Protein AF-A0A9E0L8J0-F1 (afdb_monomer_lite)

pLDDT: mean 76.66, std 23.46, range [29.59, 98.44]

Sequence (255 aa):
MPFTPFHMGAGLTAKAVLDGRISVISFGIAQVLMDIEPGVRMLTGKGDLHGWTHTLAGALAIGAIATLVTPLLIRPIVKRWNSELAHYRVHWLMVPAAPRKWAVAAGAFFGTLSHIVLDGIIHRDMLPIAPVSDLNPLMSLLGHDTVYLLCAAAAVAGTGAWLLRKWTTSRATTQEVNRPDFPRDGLHNSLRSVIARPRAVYCVAFFANSWAIGCKKTPCSPSRSALSPPREGYAGHPWTSFVGDGKRREKCSKG

Structure (mmCIF, N/CA/C/O backbone):
data_AF-A0A9E0L8J0-F1
#
_entry.id   AF-A0A9E0L8J0-F1
#
loop_
_atom_site.group_PDB
_atom_site.id
_atom_site.type_symbol
_atom_site.label_atom_id
_atom_site.label_alt_id
_atom_site.label_comp_id
_atom_site.label_asym_id
_atom_site.label_entity_id
_atom_site.label_seq_id
_atom_site.pdbx_PDB_ins_code
_atom_site.Cartn_x
_atom_site.Cartn_y
_atom_site.Cartn_z
_atom_site.occupancy
_atom_site.B_iso_or_equiv
_atom_site.auth_seq_id
_atom_site.auth_comp_id
_atom_site.auth_asym_id
_atom_site.auth_atom_id
_atom_site.pdbx_PDB_model_num
ATOM 1 N N . MET A 1 1 ? -17.742 4.643 -0.255 1.00 41.28 1 MET A N 1
ATOM 2 C CA . MET A 1 1 ? -16.617 3.739 0.041 1.00 41.28 1 MET A CA 1
ATOM 3 C C . MET A 1 1 ? -15.545 3.914 -1.003 1.00 41.28 1 MET A C 1
ATOM 5 O O . MET A 1 1 ? -15.870 3.826 -2.184 1.00 41.28 1 MET A O 1
ATOM 9 N N . PRO A 1 2 ? -14.291 4.051 -0.589 1.00 48.34 2 PRO A N 1
ATOM 10 C CA . PRO A 1 2 ? -13.233 3.468 -1.360 1.00 48.34 2 PRO A CA 1
ATOM 11 C C . PRO A 1 2 ? -12.459 2.506 -0.488 1.00 48.34 2 PRO A C 1
ATOM 13 O O . PRO A 1 2 ? -11.661 2.872 0.366 1.00 48.34 2 PRO A O 1
ATOM 16 N N . PHE A 1 3 ? -12.698 1.253 -0.823 1.00 65.94 3 PHE A N 1
ATOM 17 C CA . PHE A 1 3 ? -11.753 0.175 -0.667 1.00 65.94 3 PHE A CA 1
ATOM 18 C C . PHE A 1 3 ? -10.363 0.546 -1.234 1.00 65.94 3 PHE A C 1
ATOM 20 O O . PHE A 1 3 ? -10.178 1.555 -1.930 1.00 65.94 3 PHE A O 1
ATOM 27 N N . THR A 1 4 ? -9.389 -0.308 -0.935 1.00 65.25 4 THR A N 1
ATOM 28 C CA . THR A 1 4 ? -8.137 -0.649 -1.639 1.00 65.25 4 THR A CA 1
ATOM 29 C C . THR A 1 4 ? -7.610 0.309 -2.721 1.00 65.25 4 THR A C 1
ATOM 31 O O . THR A 1 4 ? -6.475 0.771 -2.559 1.00 65.25 4 THR A O 1
ATOM 34 N N . PRO A 1 5 ? -8.329 0.627 -3.828 1.00 76.44 5 PRO A N 1
ATOM 35 C CA . PRO A 1 5 ? -7.802 1.501 -4.879 1.00 76.44 5 PRO A CA 1
ATOM 36 C C . PRO A 1 5 ? -7.231 2.851 -4.435 1.00 76.44 5 PRO A C 1
ATOM 38 O O . PRO A 1 5 ? -6.182 3.243 -4.940 1.00 76.44 5 PRO A O 1
ATOM 41 N N . PHE A 1 6 ? -7.871 3.576 -3.514 1.00 83.50 6 PHE A N 1
ATOM 42 C CA . PHE A 1 6 ? -7.403 4.931 -3.180 1.00 83.50 6 PHE A CA 1
ATOM 43 C C . PHE A 1 6 ? -6.118 4.899 -2.355 1.00 83.50 6 PHE A C 1
ATOM 45 O O . PHE A 1 6 ? -5.180 5.650 -2.623 1.00 83.50 6 PHE A O 1
ATOM 52 N N . HIS A 1 7 ? -6.004 3.933 -1.449 1.00 88.25 7 HIS A N 1
ATOM 53 C CA . HIS A 1 7 ? -4.796 3.722 -0.664 1.00 88.25 7 HIS A CA 1
ATOM 54 C C . HIS A 1 7 ? -3.551 3.439 -1.524 1.00 88.25 7 HIS A C 1
ATOM 56 O O . HIS A 1 7 ? -2.428 3.752 -1.119 1.00 88.25 7 HIS A O 1
ATOM 62 N N . MET A 1 8 ? -3.721 2.925 -2.750 1.00 92.81 8 MET A N 1
ATOM 63 C CA . MET A 1 8 ? -2.614 2.741 -3.698 1.00 92.81 8 MET A CA 1
ATOM 64 C C . MET A 1 8 ? -1.877 4.043 -4.032 1.00 92.81 8 MET A C 1
ATOM 66 O O . MET A 1 8 ? -0.705 3.978 -4.407 1.00 92.81 8 MET A O 1
ATOM 70 N N . GLY A 1 9 ? -2.496 5.215 -3.849 1.00 91.75 9 GLY A N 1
ATOM 71 C CA . GLY A 1 9 ? -1.838 6.511 -4.028 1.00 91.75 9 GLY A CA 1
ATOM 72 C C . GLY A 1 9 ? -0.575 6.675 -3.179 1.00 91.75 9 GLY A C 1
ATOM 73 O O . GLY A 1 9 ? 0.461 7.122 -3.688 1.00 91.75 9 GLY A O 1
ATOM 74 N N . ALA A 1 10 ? -0.612 6.221 -1.922 1.00 92.88 10 ALA A N 1
ATOM 75 C CA . ALA A 1 10 ? 0.552 6.221 -1.038 1.00 92.88 10 ALA A CA 1
ATOM 76 C C . ALA A 1 10 ? 1.650 5.280 -1.563 1.00 92.88 10 ALA A C 1
ATOM 78 O O . ALA A 1 10 ? 2.814 5.676 -1.683 1.00 92.88 10 ALA A O 1
ATOM 79 N N . GLY A 1 11 ? 1.283 4.055 -1.954 1.00 93.31 11 GLY A N 1
ATOM 80 C CA . GLY A 1 11 ? 2.214 3.064 -2.498 1.00 93.31 11 GLY A CA 1
ATOM 81 C C . GLY A 1 11 ? 2.888 3.508 -3.801 1.00 93.31 11 GLY A C 1
ATOM 82 O O . GLY A 1 11 ? 4.094 3.313 -3.976 1.00 93.31 11 GLY A O 1
ATOM 83 N N . LEU A 1 12 ? 2.144 4.145 -4.708 1.00 94.81 12 LEU A N 1
ATOM 84 C CA . LEU A 1 12 ? 2.652 4.655 -5.988 1.00 94.81 12 LEU A CA 1
ATOM 85 C C . LEU A 1 12 ? 3.575 5.865 -5.803 1.00 94.81 12 LEU A C 1
ATOM 87 O O . LEU A 1 12 ? 4.620 5.949 -6.452 1.00 94.81 12 LEU A O 1
ATOM 91 N N . THR A 1 13 ? 3.260 6.752 -4.860 1.00 94.69 13 THR A N 1
ATOM 92 C CA . THR A 1 13 ? 4.154 7.858 -4.481 1.00 94.69 13 THR A CA 1
ATOM 93 C C . THR A 1 13 ? 5.446 7.328 -3.866 1.00 94.69 13 THR A C 1
ATOM 95 O O . THR A 1 13 ? 6.545 7.693 -4.295 1.00 94.69 13 THR A O 1
ATOM 98 N N . ALA A 1 14 ? 5.343 6.381 -2.930 1.00 93.50 14 ALA A N 1
ATOM 99 C CA . ALA A 1 14 ? 6.508 5.731 -2.341 1.00 93.50 14 ALA A CA 1
ATOM 100 C C . ALA A 1 14 ? 7.352 5.018 -3.406 1.00 93.50 14 ALA A C 1
ATOM 102 O O . ALA A 1 14 ? 8.576 5.086 -3.368 1.00 93.50 14 ALA A O 1
ATOM 103 N N . LYS A 1 15 ? 6.733 4.391 -4.410 1.00 93.25 15 LYS A N 1
ATOM 104 C CA . LYS A 1 15 ? 7.434 3.768 -5.541 1.00 93.25 15 LYS A CA 1
ATOM 105 C C . LYS A 1 15 ? 8.186 4.769 -6.411 1.00 93.25 15 LYS A C 1
ATOM 107 O O . LYS A 1 15 ? 9.286 4.460 -6.882 1.00 93.25 15 LYS A O 1
ATOM 112 N N . ALA A 1 16 ? 7.627 5.955 -6.626 1.00 92.44 16 ALA A N 1
ATOM 113 C CA . ALA A 1 16 ? 8.307 7.025 -7.341 1.00 92.44 16 ALA A CA 1
ATOM 114 C C . ALA A 1 16 ? 9.605 7.418 -6.626 1.00 92.44 16 ALA A C 1
ATOM 116 O O . ALA A 1 16 ? 10.656 7.483 -7.259 1.00 92.44 16 ALA A O 1
ATOM 117 N N . VAL A 1 17 ? 9.579 7.565 -5.302 1.00 92.12 17 VAL A N 1
ATOM 118 C CA . VAL A 1 17 ? 10.748 7.993 -4.514 1.00 92.12 17 VAL A CA 1
ATOM 119 C C . VAL A 1 17 ? 11.730 6.841 -4.251 1.00 92.12 17 VAL A C 1
ATOM 121 O O . VAL A 1 17 ? 12.936 6.981 -4.439 1.00 92.12 17 VAL A O 1
ATOM 124 N N . LEU A 1 18 ? 11.217 5.671 -3.875 1.00 90.19 18 LEU A N 1
ATOM 125 C CA . LEU A 1 18 ? 11.955 4.529 -3.325 1.00 90.19 18 LEU A CA 1
ATOM 126 C C . LEU A 1 18 ? 12.026 3.349 -4.312 1.00 90.19 18 LEU A C 1
ATOM 128 O O . LEU A 1 18 ? 11.844 2.186 -3.940 1.00 90.19 18 LEU A O 1
ATOM 132 N N . ASP A 1 19 ? 12.278 3.610 -5.595 1.00 85.44 19 ASP A N 1
ATOM 133 C CA . ASP A 1 19 ? 12.260 2.550 -6.610 1.00 85.44 19 ASP A CA 1
ATOM 134 C C . ASP A 1 19 ? 13.265 1.428 -6.322 1.00 85.44 19 ASP A C 1
ATOM 136 O O . ASP A 1 19 ? 14.428 1.646 -5.978 1.00 85.44 19 ASP A O 1
ATOM 140 N N . GLY A 1 20 ? 12.779 0.189 -6.408 1.00 84.38 20 GLY A N 1
ATOM 141 C CA . GLY A 1 20 ? 13.529 -1.019 -6.050 1.00 84.38 20 GLY A CA 1
ATOM 142 C C . GLY A 1 20 ? 13.765 -1.217 -4.545 1.00 84.38 20 GLY A C 1
ATOM 143 O O . GLY A 1 20 ? 14.323 -2.249 -4.162 1.00 84.38 20 GLY A O 1
ATOM 144 N N . ARG A 1 21 ? 13.344 -0.263 -3.706 1.00 91.62 21 ARG A N 1
ATOM 145 C CA . ARG A 1 21 ? 13.378 -0.323 -2.239 1.00 91.62 21 ARG A CA 1
ATOM 146 C C . ARG A 1 21 ? 12.012 -0.639 -1.628 1.00 91.62 21 ARG A C 1
ATOM 148 O O . ARG A 1 21 ? 11.952 -1.160 -0.526 1.00 91.62 21 ARG A O 1
ATOM 155 N N . ILE A 1 22 ? 10.932 -0.393 -2.362 1.00 94.00 22 ILE A N 1
ATOM 156 C CA . ILE A 1 22 ? 9.574 -0.760 -1.957 1.00 94.00 22 ILE A CA 1
ATOM 157 C C . ILE A 1 22 ? 8.873 -1.580 -3.048 1.00 94.00 22 ILE A C 1
ATOM 159 O O . ILE A 1 22 ? 9.024 -1.317 -4.250 1.00 94.00 22 ILE A O 1
ATOM 163 N N . SER A 1 23 ? 8.132 -2.607 -2.632 1.00 95.38 23 SER A N 1
ATOM 164 C CA . SER A 1 23 ? 7.310 -3.445 -3.507 1.00 95.38 23 SER A CA 1
ATOM 165 C C . SER A 1 23 ? 5.861 -2.958 -3.509 1.00 95.38 23 SER A C 1
ATOM 167 O O . SER A 1 23 ? 5.131 -3.192 -2.551 1.00 95.38 23 SER A O 1
ATOM 169 N N . VAL A 1 24 ? 5.426 -2.340 -4.613 1.00 94.50 24 VAL A N 1
ATOM 170 C CA . VAL A 1 24 ? 4.021 -1.919 -4.804 1.00 94.50 24 VAL A CA 1
ATOM 171 C C . VAL A 1 24 ? 3.067 -3.108 -4.817 1.00 94.50 24 VAL A C 1
ATOM 173 O O . VAL A 1 24 ? 1.948 -2.995 -4.343 1.00 94.50 24 VAL A O 1
ATOM 176 N N . ILE A 1 25 ? 3.512 -4.266 -5.312 1.00 94.44 25 ILE A N 1
ATOM 177 C CA . ILE A 1 25 ? 2.697 -5.487 -5.287 1.00 94.44 25 ILE A CA 1
ATOM 178 C C . ILE A 1 25 ? 2.466 -5.928 -3.838 1.00 94.44 25 ILE A C 1
ATOM 180 O O . ILE A 1 25 ? 1.343 -6.245 -3.471 1.00 94.44 25 ILE A O 1
ATOM 184 N N . SER A 1 26 ? 3.510 -5.896 -3.001 1.00 96.00 26 SER A N 1
ATOM 185 C CA . SER A 1 26 ? 3.368 -6.231 -1.578 1.00 96.00 26 SER A CA 1
ATOM 186 C C . SER A 1 26 ? 2.483 -5.236 -0.837 1.00 96.00 26 SER A C 1
ATOM 188 O O . SER A 1 26 ? 1.710 -5.641 0.021 1.00 96.00 26 SER A O 1
ATOM 190 N N . PHE A 1 27 ? 2.602 -3.950 -1.177 1.00 96.88 27 PHE A N 1
ATOM 191 C CA . PHE A 1 27 ? 1.727 -2.897 -0.672 1.00 96.88 27 PHE A CA 1
ATOM 192 C C . PHE A 1 27 ? 0.268 -3.179 -1.050 1.00 96.88 27 PHE A C 1
ATOM 194 O O . PHE A 1 27 ? -0.586 -3.230 -0.179 1.00 96.88 27 PHE A O 1
ATOM 201 N N . GLY A 1 28 ? -0.017 -3.460 -2.326 1.00 95.44 28 GLY A N 1
ATOM 202 C CA . GLY A 1 28 ? -1.371 -3.772 -2.789 1.00 95.44 28 GLY A CA 1
ATOM 203 C C . GLY A 1 28 ? -1.962 -5.017 -2.124 1.00 95.44 28 GLY A C 1
ATOM 204 O O . GLY A 1 28 ? -3.121 -5.002 -1.729 1.00 95.44 28 GLY A O 1
ATOM 205 N N . ILE A 1 29 ? -1.159 -6.069 -1.926 1.00 95.69 29 ILE A N 1
ATOM 206 C CA . ILE A 1 29 ? -1.580 -7.260 -1.171 1.00 95.69 29 ILE A CA 1
ATOM 207 C C . ILE A 1 29 ? -1.914 -6.895 0.279 1.00 95.69 29 ILE A C 1
ATOM 209 O O . ILE A 1 29 ? -2.926 -7.358 0.793 1.00 95.69 29 ILE A O 1
ATOM 213 N N . ALA A 1 30 ? -1.105 -6.054 0.930 1.00 96.94 30 ALA A N 1
ATOM 214 C CA . ALA A 1 30 ? -1.400 -5.581 2.279 1.00 96.94 30 ALA A CA 1
ATOM 215 C C . ALA A 1 30 ? -2.716 -4.792 2.334 1.00 96.94 30 ALA A C 1
ATOM 217 O O . ALA A 1 30 ? -3.512 -5.045 3.230 1.00 96.94 30 ALA A O 1
ATOM 218 N N . GLN A 1 31 ? -2.993 -3.922 1.355 1.00 96.38 31 GLN A N 1
ATOM 219 C CA . GLN A 1 31 ? -4.273 -3.209 1.290 1.00 96.38 31 GLN A CA 1
ATOM 220 C C . GLN A 1 31 ? -5.454 -4.178 1.196 1.00 96.38 31 GLN A C 1
ATOM 222 O O . GLN A 1 31 ? -6.407 -4.041 1.953 1.00 96.38 31 GLN A O 1
ATOM 227 N N . VAL A 1 32 ? -5.366 -5.180 0.312 1.00 95.19 32 VAL A N 1
ATOM 228 C CA . VAL A 1 32 ? -6.413 -6.203 0.172 1.00 95.19 32 VAL A CA 1
ATOM 229 C C . VAL A 1 32 ? -6.613 -6.952 1.486 1.00 95.19 32 VAL A C 1
ATOM 231 O O . VAL A 1 32 ? -7.749 -7.168 1.880 1.00 95.19 32 VAL A O 1
ATOM 234 N N . LEU A 1 33 ? 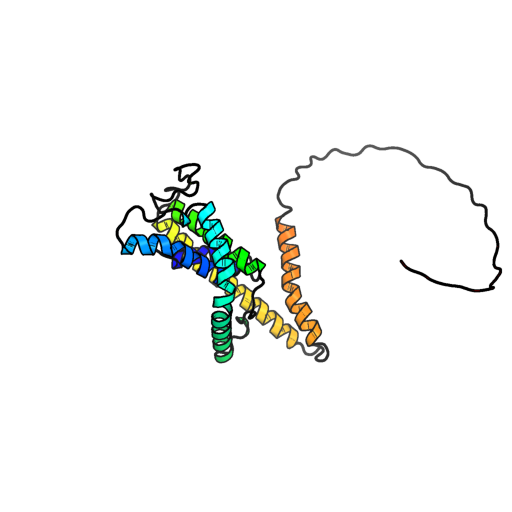-5.532 -7.348 2.165 1.00 95.88 33 LEU A N 1
ATOM 235 C CA . LEU A 1 33 ? -5.621 -8.094 3.422 1.00 95.88 33 LEU A CA 1
ATOM 236 C C . LEU A 1 33 ? -6.238 -7.274 4.561 1.00 95.88 33 LEU A C 1
ATOM 238 O O . LEU A 1 33 ? -7.008 -7.835 5.333 1.00 95.88 33 LEU A O 1
ATOM 242 N N . MET A 1 34 ? -5.918 -5.980 4.658 1.00 95.88 34 MET A N 1
ATOM 243 C CA . MET A 1 34 ? -6.546 -5.076 5.630 1.00 95.88 34 MET A CA 1
ATOM 244 C C . MET A 1 34 ? -8.055 -4.967 5.368 1.00 95.88 34 MET A C 1
ATOM 246 O O . MET A 1 34 ? -8.843 -5.171 6.285 1.00 95.88 34 MET A O 1
ATOM 250 N N . ASP A 1 35 ? -8.456 -4.800 4.104 1.00 94.19 35 ASP A N 1
ATOM 251 C CA . ASP A 1 35 ? -9.859 -4.647 3.689 1.00 94.19 35 ASP A CA 1
ATOM 252 C C . ASP A 1 35 ? -10.740 -5.895 3.904 1.00 94.19 35 ASP A C 1
ATOM 254 O O . ASP A 1 35 ? -11.967 -5.807 3.796 1.00 94.19 35 ASP A O 1
ATOM 258 N N . ILE A 1 36 ? -10.162 -7.070 4.189 1.00 94.00 36 ILE A N 1
ATOM 259 C CA . ILE A 1 36 ? -10.946 -8.297 4.414 1.00 94.00 36 ILE A CA 1
ATOM 260 C C . ILE A 1 36 ? -11.869 -8.140 5.626 1.00 94.00 36 ILE A C 1
ATOM 262 O O . ILE A 1 36 ? -13.035 -8.523 5.537 1.00 94.00 36 ILE A O 1
ATOM 266 N N . GLU A 1 37 ? -11.378 -7.596 6.747 1.00 93.56 37 GLU A N 1
ATOM 267 C CA . GLU A 1 37 ? -12.193 -7.421 7.960 1.00 93.56 37 GLU A CA 1
ATOM 268 C C . GLU A 1 37 ? -13.429 -6.541 7.695 1.00 93.56 37 GLU A C 1
ATOM 270 O O . GLU A 1 37 ? -14.544 -7.060 7.835 1.00 93.56 37 GLU A O 1
ATOM 275 N N . PRO A 1 38 ? -13.290 -5.269 7.268 1.00 92.50 38 PRO A N 1
ATOM 276 C CA . PRO A 1 38 ? -14.440 -4.417 7.002 1.00 92.50 38 PRO A CA 1
ATOM 277 C C . PRO A 1 38 ? -15.309 -5.003 5.891 1.00 92.50 38 PRO A C 1
ATOM 279 O O . PRO A 1 38 ? -16.527 -5.036 6.040 1.00 92.50 38 PRO A O 1
ATOM 282 N N . GLY A 1 39 ? -14.725 -5.580 4.834 1.00 91.81 39 GLY A N 1
ATOM 283 C CA . GLY A 1 39 ? -15.483 -6.243 3.770 1.00 91.81 39 GLY A CA 1
ATOM 284 C C . GLY A 1 39 ? -16.411 -7.351 4.283 1.00 91.81 39 GLY A C 1
ATOM 285 O O . GLY A 1 39 ? -17.590 -7.388 3.929 1.00 91.81 39 GLY A O 1
ATOM 286 N N . VAL A 1 40 ? -15.927 -8.225 5.169 1.00 92.00 40 VAL A N 1
ATOM 287 C CA . VAL A 1 40 ? -16.747 -9.283 5.785 1.00 92.00 40 VAL A CA 1
ATOM 288 C C . VAL A 1 40 ? -17.817 -8.698 6.710 1.00 92.00 40 VAL A C 1
ATOM 290 O O . VAL A 1 40 ? -18.962 -9.165 6.709 1.00 92.00 40 VAL A O 1
ATOM 293 N N . ARG A 1 41 ? -17.494 -7.662 7.489 1.00 91.75 41 ARG A N 1
ATOM 294 C CA . ARG A 1 41 ? -18.463 -7.026 8.396 1.00 91.75 41 ARG A CA 1
ATOM 295 C C . ARG A 1 41 ? -19.575 -6.299 7.651 1.00 91.75 41 ARG A C 1
ATOM 297 O O . ARG A 1 41 ? -20.735 -6.409 8.036 1.00 91.75 41 ARG A O 1
ATOM 304 N N . MET A 1 42 ? -19.257 -5.679 6.520 1.00 90.38 42 MET A N 1
ATOM 305 C CA . MET A 1 42 ? -20.247 -5.102 5.615 1.00 90.38 42 MET A CA 1
ATOM 306 C C . MET A 1 42 ? -21.198 -6.147 5.039 1.00 90.38 42 MET A C 1
ATOM 308 O O . MET A 1 42 ? -22.405 -5.924 5.015 1.00 90.38 42 MET A O 1
ATOM 312 N N . LEU A 1 43 ? -20.670 -7.295 4.603 1.00 91.56 43 LEU A N 1
ATOM 313 C CA . LEU A 1 43 ? -21.485 -8.385 4.055 1.00 91.56 43 LEU A CA 1
ATOM 314 C C . LEU A 1 43 ? -22.396 -9.024 5.108 1.00 91.56 43 LEU A C 1
ATOM 316 O O . LEU A 1 43 ? -23.470 -9.519 4.778 1.00 91.56 43 LEU A O 1
ATOM 320 N N . THR A 1 44 ? -21.969 -9.028 6.370 1.00 91.19 44 THR A N 1
ATOM 321 C CA . THR A 1 44 ? -22.734 -9.622 7.473 1.00 91.19 44 THR A CA 1
ATOM 322 C C . THR A 1 44 ? -23.641 -8.625 8.195 1.00 91.19 44 THR A C 1
ATOM 324 O O . THR A 1 44 ? -24.537 -9.058 8.917 1.00 91.19 44 THR A O 1
ATOM 327 N N . GLY A 1 45 ? -23.434 -7.316 8.007 1.00 84.75 45 GLY A N 1
ATOM 328 C CA . GLY A 1 45 ? -24.205 -6.243 8.642 1.00 84.75 45 GLY A CA 1
ATOM 329 C C . GLY A 1 45 ? -24.047 -6.170 10.165 1.00 84.75 45 GLY A C 1
ATOM 330 O O . GLY A 1 45 ? -24.935 -5.659 10.843 1.00 84.75 45 GLY A O 1
ATOM 331 N N . LYS A 1 46 ? -22.966 -6.730 10.724 1.00 78.31 46 LYS A N 1
ATOM 332 C CA . LYS A 1 46 ? -22.768 -6.858 12.176 1.00 78.31 46 LYS A CA 1
ATOM 333 C C . LYS A 1 46 ? -21.676 -5.921 12.690 1.00 78.31 46 LYS A C 1
ATOM 335 O O . LYS A 1 46 ? -20.514 -6.091 12.333 1.00 78.31 46 LYS A O 1
ATOM 340 N N . GLY A 1 47 ? -22.053 -5.055 13.634 1.00 81.44 47 GLY A N 1
ATOM 341 C CA . GLY A 1 47 ? -21.134 -4.238 14.434 1.00 81.44 47 GLY A CA 1
ATOM 342 C C . GLY A 1 47 ? -20.397 -3.151 13.649 1.00 81.44 47 GLY A C 1
ATOM 343 O O . GLY A 1 47 ? -20.752 -2.840 12.513 1.00 81.44 47 GLY A O 1
ATOM 344 N N . ASP A 1 48 ? -19.372 -2.586 14.286 1.00 87.12 48 ASP A N 1
ATOM 345 C CA . ASP A 1 48 ? -18.437 -1.635 13.674 1.00 87.12 48 ASP A CA 1
ATOM 346 C C . ASP A 1 48 ? -17.665 -2.281 12.520 1.00 87.12 48 ASP A C 1
ATOM 348 O O . ASP A 1 48 ? -17.453 -3.495 12.531 1.00 87.12 48 ASP A O 1
ATOM 352 N N . LEU A 1 49 ? -17.223 -1.499 11.534 1.00 86.31 49 LEU A N 1
ATOM 353 C CA . LEU A 1 49 ? -16.522 -2.008 10.350 1.00 86.31 49 LEU A CA 1
ATOM 354 C C . LEU A 1 49 ? -15.093 -2.436 10.678 1.00 86.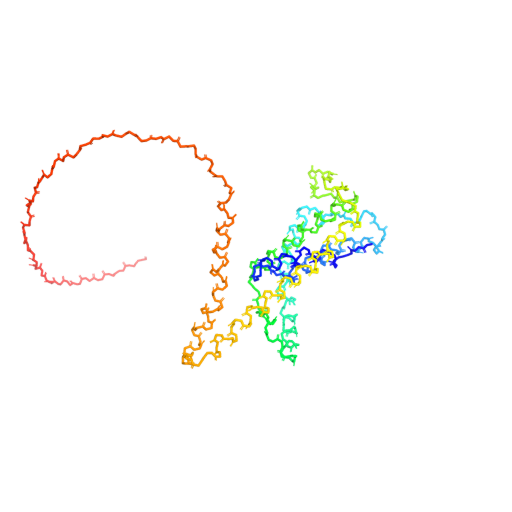31 49 LEU A C 1
ATOM 356 O O . LEU A 1 49 ? -14.613 -3.446 10.159 1.00 86.31 49 LEU A O 1
ATOM 360 N N . HIS A 1 50 ? -14.435 -1.695 11.560 1.00 90.69 50 HIS A N 1
ATOM 361 C CA . HIS A 1 50 ? -13.036 -1.889 11.900 1.00 90.69 50 HIS A CA 1
ATOM 362 C C . HIS A 1 50 ? -12.924 -2.507 13.291 1.00 90.69 50 HIS A C 1
ATOM 364 O O . HIS A 1 50 ? -13.549 -2.067 14.252 1.00 90.69 50 HIS A O 1
ATOM 370 N N . GLY A 1 51 ? -12.137 -3.568 13.407 1.00 89.88 51 GLY A N 1
ATOM 371 C CA . GLY A 1 51 ? -11.874 -4.228 14.673 1.00 89.88 51 GLY A CA 1
ATOM 372 C C . GLY A 1 51 ? -10.388 -4.421 14.885 1.00 89.88 51 GLY A C 1
ATOM 373 O O . GLY A 1 51 ? -9.582 -3.504 14.734 1.00 89.88 51 GLY A O 1
ATOM 374 N N . TRP A 1 52 ? -10.008 -5.631 15.284 1.00 93.06 52 TRP A N 1
ATOM 375 C CA . TRP A 1 52 ? -8.656 -5.878 15.768 1.00 93.06 52 TRP A CA 1
ATOM 376 C C . TRP A 1 52 ? -7.591 -5.704 14.678 1.00 93.06 52 TRP A C 1
ATOM 378 O O . TRP A 1 52 ? -6.494 -5.231 14.986 1.00 93.06 52 TRP A O 1
ATOM 388 N N . THR A 1 53 ? -7.887 -6.022 13.408 1.00 94.62 53 THR A N 1
ATOM 389 C CA . THR A 1 53 ? -6.875 -5.920 12.338 1.00 94.62 53 THR A CA 1
ATOM 390 C C . THR A 1 53 ? -6.496 -4.475 12.025 1.00 94.62 53 THR A C 1
ATOM 392 O O . THR A 1 53 ? -5.425 -4.245 11.470 1.00 94.62 53 THR A O 1
ATOM 395 N N . HIS A 1 54 ? -7.321 -3.514 12.442 1.00 95.56 54 HIS A N 1
ATOM 396 C CA . HIS A 1 54 ? -7.117 -2.077 12.260 1.00 95.56 54 HIS A CA 1
ATOM 397 C C . HIS A 1 54 ? -6.506 -1.372 13.483 1.00 95.56 54 HIS A C 1
ATOM 399 O O . HIS A 1 54 ? -6.332 -0.153 13.489 1.00 95.56 54 HIS A O 1
ATOM 405 N N . THR A 1 55 ? -6.104 -2.137 14.500 1.00 95.88 55 THR A N 1
ATOM 406 C CA . THR A 1 55 ? -5.195 -1.658 15.553 1.00 95.88 55 THR A CA 1
ATOM 407 C C . THR A 1 55 ? -3.753 -1.649 15.047 1.00 95.88 55 THR A C 1
ATOM 409 O O . THR A 1 55 ? -3.412 -2.367 14.109 1.00 95.88 55 THR A O 1
ATOM 412 N N . LEU A 1 56 ? -2.854 -0.902 15.692 1.00 96.00 56 LEU A N 1
ATOM 413 C CA . LEU A 1 56 ? -1.432 -0.904 15.339 1.00 96.00 56 LEU A CA 1
ATOM 414 C C . LEU A 1 56 ? -0.830 -2.316 15.431 1.00 96.00 56 LEU A C 1
ATOM 416 O O . LEU A 1 56 ? -0.096 -2.736 14.538 1.00 96.00 56 LEU A O 1
ATOM 420 N N . ALA A 1 57 ? -1.167 -3.070 16.479 1.00 96.31 57 ALA A N 1
ATOM 421 C CA . ALA A 1 57 ? -0.705 -4.446 16.643 1.00 96.31 57 ALA A CA 1
ATOM 422 C C . ALA A 1 57 ? -1.256 -5.369 15.541 1.00 96.31 57 ALA A C 1
ATOM 424 O O . ALA A 1 57 ? -0.496 -6.135 14.942 1.00 96.31 57 ALA A O 1
ATOM 425 N N . GLY A 1 58 ? -2.550 -5.251 15.229 1.00 97.44 58 GLY A N 1
ATOM 426 C CA . GLY A 1 58 ? -3.195 -5.982 14.140 1.00 97.44 58 GLY A CA 1
ATOM 427 C C . GLY A 1 58 ? -2.583 -5.657 12.779 1.00 97.44 58 GLY A C 1
ATOM 428 O O . GLY A 1 58 ? -2.198 -6.565 12.047 1.00 97.44 58 GLY A O 1
ATOM 429 N N . ALA A 1 59 ? -2.370 -4.379 12.475 1.00 97.50 59 ALA A N 1
ATOM 430 C CA . ALA A 1 59 ? -1.755 -3.918 11.235 1.00 97.50 59 ALA A CA 1
ATOM 431 C C . ALA A 1 59 ? -0.311 -4.421 11.073 1.00 97.50 59 ALA A C 1
ATOM 433 O O . ALA A 1 59 ? 0.108 -4.774 9.966 1.00 97.50 59 ALA A O 1
ATOM 434 N N . LEU A 1 60 ? 0.463 -4.504 12.159 1.00 98.06 60 LEU A N 1
ATOM 435 C CA . LEU A 1 60 ? 1.793 -5.118 12.137 1.00 98.06 60 LEU A CA 1
ATOM 436 C C . LEU A 1 60 ? 1.713 -6.631 11.885 1.00 98.06 60 LEU A C 1
ATOM 438 O O . LEU A 1 60 ? 2.492 -7.158 11.087 1.00 98.06 60 LEU A O 1
ATOM 442 N N . ALA A 1 61 ? 0.755 -7.329 12.499 1.00 98.19 61 ALA A N 1
ATOM 443 C CA . ALA A 1 61 ? 0.532 -8.754 12.258 1.00 98.19 61 ALA A CA 1
ATOM 444 C C . ALA A 1 61 ? 0.113 -9.028 10.801 1.00 98.19 61 ALA A C 1
ATOM 446 O O . ALA A 1 61 ? 0.706 -9.884 10.140 1.00 98.19 61 ALA A O 1
ATOM 447 N N . ILE A 1 62 ? -0.831 -8.253 10.257 1.00 98.31 62 ILE A N 1
ATOM 448 C CA . ILE A 1 62 ? -1.231 -8.327 8.845 1.00 98.31 62 ILE A CA 1
ATOM 449 C C . ILE A 1 62 ? -0.057 -7.972 7.928 1.00 98.31 62 ILE A C 1
ATOM 451 O O . ILE A 1 62 ? 0.145 -8.643 6.919 1.00 98.31 62 ILE A O 1
ATOM 455 N N . GLY A 1 63 ? 0.783 -6.997 8.287 1.00 98.19 63 GLY A N 1
ATOM 456 C CA . GLY A 1 63 ? 1.997 -6.661 7.537 1.00 98.19 63 GLY A CA 1
ATOM 457 C C . GLY A 1 63 ? 2.993 -7.826 7.474 1.00 98.19 63 GLY A C 1
ATOM 458 O O . GLY A 1 63 ? 3.563 -8.117 6.414 1.00 98.19 63 GLY A O 1
ATOM 459 N N . ALA A 1 64 ? 3.158 -8.563 8.575 1.00 98.44 64 ALA A N 1
ATOM 460 C CA . ALA A 1 64 ? 3.960 -9.782 8.600 1.00 98.44 64 ALA A CA 1
ATOM 461 C C . ALA A 1 64 ? 3.347 -10.882 7.713 1.00 98.44 64 ALA A C 1
ATOM 463 O O . ALA A 1 64 ? 4.053 -11.460 6.883 1.00 98.44 64 ALA A O 1
ATOM 464 N N . ILE A 1 65 ? 2.033 -11.116 7.802 1.00 98.19 65 ILE A N 1
ATOM 465 C CA . ILE A 1 65 ? 1.315 -12.080 6.949 1.00 98.19 65 ILE A CA 1
ATOM 466 C C . ILE A 1 65 ? 1.458 -11.704 5.468 1.00 98.19 65 ILE A C 1
ATOM 468 O O . ILE A 1 65 ? 1.853 -12.538 4.653 1.00 98.19 65 ILE A O 1
ATOM 472 N N . ALA A 1 66 ? 1.231 -10.440 5.113 1.00 97.69 66 ALA A N 1
ATOM 473 C CA . ALA A 1 66 ? 1.391 -9.922 3.758 1.00 97.69 66 ALA A CA 1
ATOM 474 C C . ALA A 1 66 ? 2.817 -10.145 3.233 1.00 97.69 66 ALA A C 1
ATOM 476 O O . ALA A 1 66 ? 3.003 -10.533 2.076 1.00 97.69 66 ALA A O 1
ATOM 477 N N . THR A 1 67 ? 3.831 -9.970 4.086 1.00 97.69 67 THR A N 1
ATOM 478 C CA . THR A 1 67 ? 5.236 -10.243 3.748 1.00 97.69 67 THR A CA 1
ATOM 479 C C . THR A 1 67 ? 5.472 -11.717 3.409 1.00 97.69 67 THR A C 1
ATOM 481 O O . THR A 1 67 ? 6.223 -12.013 2.477 1.00 97.69 67 THR A O 1
ATOM 484 N N . LEU A 1 68 ? 4.829 -12.640 4.128 1.00 96.81 68 LEU A N 1
ATOM 485 C CA . LEU A 1 68 ? 4.951 -14.086 3.912 1.00 96.81 68 LEU A CA 1
ATOM 486 C C . LEU A 1 68 ? 4.161 -14.573 2.690 1.00 96.81 68 LEU A C 1
ATOM 488 O O . LEU A 1 68 ? 4.645 -15.424 1.944 1.00 96.81 68 LEU A O 1
ATOM 492 N N . VAL A 1 69 ? 2.975 -14.010 2.453 1.00 95.62 69 VAL A N 1
ATOM 493 C CA . VAL A 1 69 ? 2.089 -14.382 1.338 1.00 95.62 69 VAL A CA 1
ATOM 494 C C . VAL A 1 69 ? 2.581 -13.807 0.008 1.00 95.62 69 VAL A C 1
ATOM 496 O O . VAL A 1 69 ? 2.502 -14.471 -1.027 1.00 95.62 69 VAL A O 1
ATOM 499 N N . THR A 1 70 ? 3.145 -12.595 0.005 1.00 95.50 70 THR A N 1
ATOM 500 C CA . THR A 1 70 ? 3.542 -11.900 -1.232 1.00 95.50 70 THR A CA 1
ATOM 501 C C . THR A 1 70 ? 4.464 -12.719 -2.147 1.00 95.50 70 THR A C 1
ATOM 503 O O . THR A 1 70 ? 4.196 -12.759 -3.348 1.00 95.50 70 THR A O 1
ATOM 506 N N . PRO A 1 71 ? 5.523 -13.400 -1.666 1.00 92.19 71 PRO A N 1
ATOM 507 C CA . PRO A 1 71 ? 6.377 -14.240 -2.507 1.00 92.19 71 PRO A CA 1
ATOM 508 C C . PRO A 1 71 ? 5.640 -15.334 -3.294 1.00 92.19 71 PRO A C 1
ATOM 510 O O . PRO A 1 71 ? 6.117 -15.714 -4.367 1.00 92.19 71 PRO A O 1
ATOM 513 N N . LEU A 1 72 ? 4.499 -15.820 -2.789 1.00 91.81 72 LEU A N 1
ATOM 514 C CA . LEU A 1 72 ? 3.667 -16.828 -3.453 1.00 91.81 72 LEU A CA 1
ATOM 515 C C . LEU A 1 72 ? 2.909 -16.220 -4.642 1.00 91.81 72 LEU A C 1
ATOM 517 O O . LEU A 1 72 ? 2.840 -16.821 -5.712 1.00 91.81 72 LEU A O 1
ATOM 521 N N . LEU A 1 73 ? 2.408 -14.994 -4.476 1.00 91.44 73 LEU A N 1
ATOM 522 C CA . LEU A 1 73 ? 1.581 -14.303 -5.470 1.00 91.44 73 LEU A CA 1
ATOM 523 C C . LEU A 1 73 ? 2.403 -13.501 -6.487 1.00 91.44 73 LEU A C 1
ATOM 525 O O . LEU A 1 73 ? 2.012 -13.353 -7.642 1.00 91.44 73 LEU A O 1
ATOM 529 N N . ILE A 1 74 ? 3.569 -12.990 -6.095 1.00 92.12 74 ILE A N 1
ATOM 530 C CA . ILE A 1 74 ? 4.327 -12.041 -6.918 1.00 92.12 74 ILE A CA 1
ATOM 531 C C . ILE A 1 74 ? 4.924 -12.671 -8.175 1.00 92.12 74 ILE A C 1
ATOM 533 O O . ILE A 1 74 ? 5.022 -12.012 -9.207 1.00 92.12 74 ILE A O 1
ATOM 537 N N . ARG A 1 75 ? 5.314 -13.949 -8.112 1.00 89.50 75 ARG A N 1
ATOM 538 C CA . ARG A 1 75 ? 5.956 -14.655 -9.229 1.00 89.50 75 ARG A CA 1
ATOM 539 C C . ARG A 1 75 ? 5.054 -14.745 -10.466 1.00 89.50 75 ARG A C 1
ATOM 541 O O . ARG A 1 75 ? 5.513 -14.317 -11.527 1.00 89.50 75 ARG A O 1
ATOM 548 N N . PRO A 1 76 ? 3.807 -15.258 -10.385 1.00 91.75 76 PRO A N 1
ATOM 549 C CA . PRO A 1 76 ? 2.927 -15.298 -11.551 1.00 91.75 76 PRO A CA 1
ATOM 550 C C . PRO A 1 76 ? 2.580 -13.894 -12.062 1.00 91.75 76 PRO A C 1
ATOM 552 O O . PRO A 1 76 ? 2.604 -13.681 -13.274 1.00 91.75 76 PRO A O 1
ATOM 555 N N . ILE A 1 77 ? 2.360 -12.925 -11.165 1.00 91.94 77 ILE A N 1
ATOM 556 C CA . ILE A 1 77 ? 2.047 -11.532 -11.528 1.00 91.94 77 ILE A CA 1
ATOM 557 C C . ILE A 1 77 ? 3.189 -10.914 -12.342 1.00 91.94 77 ILE A C 1
ATOM 559 O O . ILE A 1 77 ? 2.973 -10.420 -13.447 1.00 91.94 77 ILE A O 1
ATOM 563 N N . VAL A 1 78 ? 4.422 -10.985 -11.834 1.00 92.56 78 VAL A N 1
ATOM 564 C 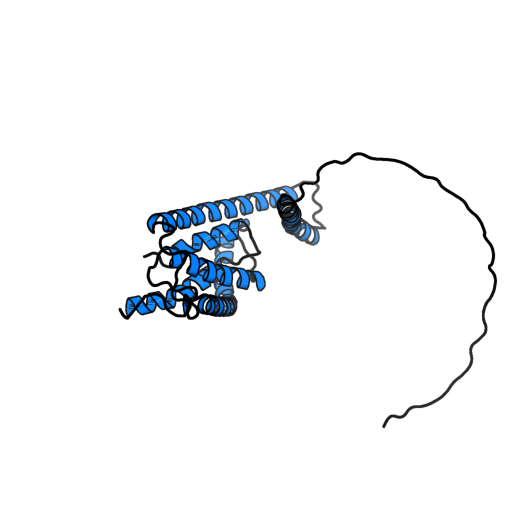CA . VAL A 1 78 ? 5.592 -10.410 -12.512 1.00 92.56 78 VAL A CA 1
ATOM 565 C C . VAL A 1 78 ? 5.911 -11.158 -13.805 1.00 92.56 78 VAL A C 1
ATOM 567 O O . VAL A 1 78 ? 6.277 -10.529 -14.797 1.00 92.56 78 VAL A O 1
ATOM 570 N N . LYS A 1 79 ? 5.743 -12.487 -13.836 1.00 93.31 79 LYS A N 1
ATOM 571 C CA . LYS A 1 79 ? 5.920 -13.275 -15.063 1.00 93.31 79 LYS A CA 1
ATOM 572 C C . LYS A 1 79 ? 4.943 -12.819 -16.147 1.00 93.31 79 LYS A C 1
ATOM 574 O O . LYS A 1 79 ? 5.371 -12.573 -17.272 1.00 93.31 79 LYS A O 1
ATOM 579 N N . ARG A 1 80 ? 3.657 -12.674 -15.807 1.00 94.31 80 ARG A N 1
ATOM 580 C CA . ARG A 1 80 ? 2.626 -12.197 -16.736 1.00 94.31 80 ARG A CA 1
ATOM 581 C C . ARG A 1 80 ? 2.932 -10.780 -17.217 1.00 94.31 80 ARG A C 1
ATOM 583 O O . ARG A 1 80 ? 2.971 -10.560 -18.421 1.00 94.31 80 ARG A O 1
ATOM 590 N N . TRP A 1 81 ? 3.239 -9.869 -16.294 1.00 93.62 81 TRP A N 1
ATOM 591 C CA . TRP A 1 81 ? 3.613 -8.484 -16.590 1.00 93.62 81 TRP A CA 1
ATOM 592 C C . TRP A 1 81 ? 4.789 -8.390 -17.569 1.00 93.62 81 TRP A C 1
ATOM 594 O O . TRP A 1 81 ? 4.688 -7.756 -18.615 1.00 93.62 81 TRP A O 1
ATOM 604 N N . ASN A 1 82 ? 5.897 -9.071 -17.274 1.00 94.38 82 ASN A N 1
ATOM 605 C CA . ASN A 1 82 ? 7.074 -9.050 -18.139 1.00 94.38 82 ASN A CA 1
ATOM 606 C C . ASN A 1 82 ? 6.804 -9.703 -19.505 1.00 94.38 82 ASN A C 1
ATOM 608 O O . ASN A 1 82 ? 7.357 -9.247 -20.501 1.00 94.38 82 ASN A O 1
ATOM 612 N N . SER A 1 83 ? 5.960 -10.739 -19.569 1.00 94.62 83 SER A N 1
ATOM 613 C CA . SER A 1 83 ? 5.562 -11.360 -20.839 1.00 94.62 83 SER A CA 1
ATOM 614 C C . SER A 1 83 ? 4.795 -10.385 -21.734 1.00 94.62 83 SER A C 1
ATOM 616 O O . SER A 1 83 ? 5.075 -10.314 -22.926 1.00 94.62 83 SER A O 1
ATOM 618 N N . GLU A 1 84 ? 3.865 -9.618 -21.165 1.00 95.62 84 GLU A N 1
ATOM 619 C CA . GLU A 1 84 ? 3.113 -8.586 -21.891 1.00 95.62 84 GLU A CA 1
ATOM 620 C C . GLU A 1 84 ? 4.031 -7.462 -22.372 1.00 95.62 84 GLU A C 1
ATOM 622 O O . GLU A 1 84 ? 4.021 -7.091 -23.544 1.00 95.62 84 GLU A O 1
ATOM 627 N N . LEU A 1 85 ? 4.914 -6.966 -21.504 1.00 93.88 85 LEU A N 1
ATOM 628 C CA . LEU A 1 85 ? 5.872 -5.932 -21.896 1.00 93.88 85 LEU A CA 1
ATOM 629 C C . LEU A 1 85 ? 6.823 -6.399 -23.001 1.00 93.88 85 LEU A C 1
ATOM 631 O O . LEU A 1 85 ? 7.181 -5.602 -23.866 1.00 93.88 85 LEU A O 1
ATOM 635 N N . ALA A 1 86 ? 7.229 -7.670 -22.987 1.00 93.00 86 ALA A N 1
ATOM 636 C CA . ALA A 1 86 ? 8.029 -8.244 -24.060 1.00 93.00 86 ALA A CA 1
ATOM 637 C C . ALA A 1 86 ? 7.237 -8.326 -25.374 1.00 93.00 86 ALA A C 1
ATOM 639 O O . ALA A 1 86 ? 7.774 -7.967 -26.420 1.00 93.00 86 ALA A O 1
ATOM 640 N N . HIS A 1 87 ? 5.963 -8.727 -25.316 1.00 94.94 87 HIS A N 1
ATOM 641 C CA . HIS A 1 87 ? 5.075 -8.772 -26.479 1.00 94.94 87 HIS A CA 1
ATOM 642 C C . HIS A 1 87 ? 4.923 -7.390 -27.135 1.00 94.94 87 HIS A C 1
ATOM 644 O O . HIS A 1 87 ? 5.117 -7.253 -28.342 1.00 94.94 87 HIS A O 1
ATOM 650 N N . TYR A 1 88 ? 4.697 -6.346 -26.334 1.00 95.19 88 TYR A N 1
ATOM 651 C CA . TYR A 1 88 ? 4.569 -4.963 -26.811 1.00 95.19 88 TYR A CA 1
ATOM 652 C C . TYR A 1 88 ? 5.910 -4.229 -27.010 1.00 95.19 88 TYR A C 1
ATOM 654 O O . TYR A 1 88 ? 5.917 -3.036 -27.310 1.00 95.19 88 TYR A O 1
ATOM 662 N N . ARG A 1 89 ? 7.058 -4.909 -26.858 1.00 92.12 89 ARG A N 1
ATOM 663 C CA . ARG A 1 89 ? 8.419 -4.341 -26.996 1.00 92.12 89 ARG A CA 1
ATOM 664 C C . ARG A 1 89 ? 8.720 -3.167 -26.050 1.00 92.12 89 ARG A C 1
ATOM 666 O O . ARG A 1 89 ? 9.579 -2.329 -26.322 1.00 92.12 89 ARG A O 1
ATOM 673 N N . VAL A 1 90 ? 8.068 -3.124 -24.891 1.00 91.75 90 VAL A N 1
ATOM 674 C CA . VAL A 1 90 ? 8.225 -2.087 -23.856 1.00 91.75 90 VAL A CA 1
ATOM 675 C C . VAL A 1 90 ? 9.195 -2.566 -22.766 1.00 91.75 90 VAL A C 1
ATOM 677 O O . VAL A 1 90 ? 8.916 -2.523 -21.567 1.00 91.75 90 VAL A O 1
ATOM 680 N N . HIS A 1 91 ? 10.372 -3.050 -23.178 1.00 89.00 91 HIS A N 1
ATOM 681 C CA . HIS A 1 91 ? 11.338 -3.710 -22.284 1.00 89.00 91 HIS A CA 1
ATOM 682 C C . HIS A 1 91 ? 11.845 -2.820 -21.138 1.00 89.00 91 HIS A C 1
ATOM 684 O O . HIS A 1 91 ? 12.241 -3.314 -20.085 1.00 89.00 91 HIS A O 1
ATOM 690 N N . TRP A 1 92 ? 11.795 -1.499 -21.313 1.00 88.62 92 TRP A N 1
ATOM 691 C CA . TRP A 1 92 ? 12.241 -0.525 -20.317 1.00 88.62 92 TRP A CA 1
ATOM 692 C C . TRP A 1 92 ? 11.387 -0.490 -19.033 1.00 88.62 92 TRP A C 1
ATOM 694 O O . TRP A 1 92 ? 11.850 0.002 -18.001 1.00 88.62 92 TRP A O 1
ATOM 704 N N . LEU A 1 93 ? 10.172 -1.053 -19.065 1.00 91.44 93 LEU A N 1
ATOM 705 C CA . LEU A 1 93 ? 9.293 -1.210 -17.899 1.00 91.44 93 LEU A CA 1
ATOM 706 C C . LEU A 1 93 ? 9.409 -2.577 -17.210 1.00 91.44 93 LEU A C 1
ATOM 708 O O . LEU A 1 93 ? 8.755 -2.803 -16.188 1.00 91.44 93 LEU A O 1
ATOM 712 N N . MET A 1 94 ? 10.216 -3.500 -17.743 1.00 90.06 94 MET A N 1
ATOM 713 C CA . MET A 1 94 ? 10.363 -4.830 -17.153 1.00 90.06 94 MET A CA 1
ATOM 714 C C . MET A 1 94 ? 10.992 -4.737 -15.760 1.00 90.06 94 MET A C 1
ATOM 716 O O . MET A 1 94 ? 11.860 -3.901 -15.484 1.00 90.06 94 MET A O 1
ATOM 720 N N . VAL A 1 95 ? 10.550 -5.615 -14.861 1.00 88.31 95 VAL A N 1
ATOM 721 C CA . VAL A 1 95 ? 11.015 -5.656 -13.468 1.00 88.31 95 VAL A CA 1
ATOM 722 C C . VAL A 1 95 ? 11.626 -7.018 -13.129 1.00 88.31 95 VAL A C 1
ATOM 724 O O . VAL A 1 95 ? 11.245 -8.027 -13.726 1.00 88.31 95 VAL A O 1
ATOM 727 N N . PRO A 1 96 ? 12.572 -7.095 -12.174 1.00 86.00 96 PRO A N 1
ATOM 728 C CA . PRO A 1 96 ? 13.146 -8.372 -11.757 1.00 86.00 96 PRO A CA 1
ATOM 729 C C . PRO A 1 96 ? 12.074 -9.347 -11.253 1.00 86.00 96 PRO A C 1
ATOM 731 O O . PRO A 1 96 ? 11.195 -8.955 -10.488 1.00 86.00 96 PRO A O 1
ATOM 734 N N . ALA A 1 97 ? 12.190 -10.625 -11.629 1.00 81.38 97 ALA A N 1
ATOM 735 C CA . ALA A 1 97 ? 11.224 -11.672 -11.277 1.00 81.38 97 ALA A CA 1
ATOM 736 C C . ALA A 1 97 ? 11.064 -11.891 -9.761 1.00 81.38 97 ALA A C 1
ATOM 738 O O . ALA A 1 97 ? 9.995 -12.282 -9.296 1.00 81.38 97 ALA A O 1
ATOM 739 N N . ALA A 1 98 ? 12.121 -11.630 -8.989 1.00 82.31 98 ALA A N 1
ATOM 740 C CA . ALA A 1 98 ? 12.103 -11.696 -7.537 1.00 82.31 98 ALA A CA 1
ATOM 741 C C . ALA A 1 98 ? 12.498 -10.328 -6.961 1.00 82.31 98 ALA A C 1
ATOM 743 O O . ALA A 1 98 ? 13.653 -9.911 -7.120 1.00 82.31 98 ALA A O 1
ATOM 744 N N . PRO A 1 99 ? 11.585 -9.606 -6.288 1.00 84.69 99 PRO A N 1
ATOM 745 C CA . PRO A 1 99 ? 11.982 -8.432 -5.531 1.00 84.69 99 PRO A CA 1
ATOM 746 C C . PRO A 1 99 ? 12.850 -8.837 -4.341 1.00 84.69 99 PRO A C 1
ATOM 748 O O . PRO A 1 99 ? 12.845 -9.972 -3.861 1.00 84.69 99 PRO A O 1
ATOM 751 N N . ARG A 1 100 ? 13.588 -7.861 -3.820 1.00 92.00 100 ARG A N 1
ATOM 752 C CA . ARG A 1 100 ? 14.365 -8.037 -2.594 1.00 92.00 100 ARG A CA 1
ATOM 753 C C . ARG A 1 100 ? 13.412 -8.312 -1.432 1.00 92.00 100 ARG A C 1
ATOM 755 O O . ARG A 1 100 ? 12.421 -7.602 -1.291 1.00 92.00 100 ARG A O 1
ATOM 762 N N . LYS A 1 101 ? 13.745 -9.281 -0.572 1.00 94.12 101 LYS A N 1
ATOM 763 C CA . LYS A 1 101 ? 12.917 -9.662 0.591 1.00 94.12 101 LYS A CA 1
ATOM 764 C C . LYS A 1 101 ? 12.543 -8.457 1.463 1.00 94.12 101 LYS A C 1
ATOM 766 O O . LYS A 1 101 ? 11.390 -8.298 1.835 1.00 94.12 101 LYS A O 1
ATOM 771 N N . TRP A 1 102 ? 13.494 -7.558 1.706 1.00 95.25 102 TRP A N 1
ATOM 772 C CA . TRP A 1 102 ? 13.235 -6.348 2.486 1.00 95.25 102 TRP A CA 1
ATOM 773 C C . TRP A 1 102 ? 12.314 -5.349 1.773 1.00 95.25 102 TRP A C 1
ATOM 775 O O . TRP A 1 102 ? 11.580 -4.641 2.441 1.00 95.25 102 TRP A O 1
ATOM 785 N N . ALA A 1 103 ? 12.314 -5.295 0.435 1.00 95.31 103 ALA A N 1
ATOM 786 C CA . ALA A 1 103 ? 11.417 -4.415 -0.315 1.00 95.31 103 ALA A CA 1
ATOM 787 C C . ALA A 1 103 ? 9.970 -4.924 -0.281 1.00 95.31 103 ALA A C 1
ATOM 789 O O . ALA A 1 103 ? 9.034 -4.128 -0.342 1.00 95.31 103 ALA A O 1
ATOM 790 N N . VAL A 1 104 ? 9.792 -6.247 -0.178 1.00 96.81 104 VAL A N 1
ATOM 791 C CA . VAL A 1 104 ? 8.498 -6.877 0.118 1.00 96.81 104 VAL A CA 1
ATOM 792 C C . VAL A 1 104 ? 8.042 -6.460 1.512 1.00 96.81 104 VAL A C 1
ATOM 794 O O . VAL A 1 104 ? 7.007 -5.818 1.619 1.00 96.81 104 VAL A O 1
ATOM 797 N N . ALA A 1 105 ? 8.860 -6.698 2.543 1.00 97.69 105 ALA A N 1
ATOM 798 C CA . ALA A 1 105 ? 8.531 -6.299 3.913 1.00 97.69 105 ALA A CA 1
ATOM 799 C C . ALA A 1 105 ? 8.215 -4.797 4.024 1.00 97.69 105 ALA A C 1
ATOM 801 O O . ALA A 1 105 ? 7.171 -4.420 4.543 1.00 97.69 105 ALA A O 1
ATOM 802 N N . ALA A 1 106 ? 9.061 -3.935 3.453 1.00 97.62 106 ALA A N 1
ATOM 803 C CA . ALA A 1 106 ? 8.842 -2.492 3.439 1.00 97.62 106 ALA A CA 1
ATOM 804 C C . ALA A 1 106 ? 7.517 -2.114 2.762 1.00 97.62 106 ALA A C 1
ATOM 806 O O . ALA A 1 106 ? 6.812 -1.252 3.266 1.00 97.62 106 ALA A O 1
ATOM 807 N N . GLY A 1 107 ? 7.162 -2.763 1.648 1.00 97.25 107 GLY A N 1
ATOM 808 C CA . GLY A 1 107 ? 5.883 -2.533 0.974 1.00 97.25 107 GLY A CA 1
ATOM 809 C C . GLY A 1 107 ? 4.688 -2.979 1.811 1.00 97.25 107 GLY A C 1
ATOM 810 O O . GLY A 1 107 ? 3.721 -2.235 1.912 1.00 97.25 107 GLY A O 1
ATOM 811 N N . ALA A 1 108 ? 4.773 -4.154 2.435 1.00 98.06 108 ALA A N 1
ATOM 812 C CA . ALA A 1 108 ? 3.719 -4.696 3.285 1.00 98.06 108 ALA A CA 1
ATOM 813 C C . ALA A 1 108 ? 3.454 -3.828 4.523 1.00 98.06 108 ALA A C 1
ATOM 815 O O . ALA A 1 108 ? 2.321 -3.411 4.738 1.00 98.06 108 ALA A O 1
ATOM 816 N N . PHE A 1 109 ? 4.494 -3.518 5.305 1.00 98.38 109 PHE A N 1
ATOM 817 C CA . PHE A 1 109 ? 4.351 -2.703 6.515 1.00 98.38 109 PHE A CA 1
ATOM 818 C C . PHE A 1 109 ? 3.983 -1.257 6.195 1.00 98.38 109 PHE A C 1
ATOM 820 O O . PHE A 1 109 ? 3.149 -0.678 6.879 1.00 98.38 109 PHE A O 1
ATOM 827 N N . PHE A 1 110 ? 4.554 -0.666 5.140 1.00 97.88 110 PHE A N 1
ATOM 828 C CA . PHE A 1 110 ? 4.113 0.657 4.702 1.00 97.88 110 PHE A CA 1
ATOM 829 C C . PHE A 1 110 ? 2.641 0.636 4.274 1.00 97.88 110 PHE A C 1
ATOM 831 O O . PHE A 1 110 ? 1.914 1.569 4.594 1.00 97.88 110 PHE A O 1
ATOM 838 N N . GLY A 1 111 ? 2.198 -0.441 3.619 1.00 97.00 111 GLY A N 1
ATOM 839 C CA . GLY A 1 111 ? 0.797 -0.687 3.286 1.00 97.00 111 GLY A CA 1
ATOM 840 C C . GLY A 1 111 ? -0.101 -0.624 4.508 1.00 97.00 111 GLY A C 1
ATOM 841 O O . GLY A 1 111 ? -0.877 0.319 4.643 1.00 97.00 111 GLY A O 1
ATOM 842 N N . THR A 1 112 ? 0.071 -1.559 5.442 1.00 97.69 112 THR A N 1
ATOM 843 C CA . THR A 1 112 ? -0.805 -1.655 6.618 1.00 97.69 112 THR A CA 1
ATOM 844 C C . THR A 1 112 ? -0.762 -0.408 7.499 1.00 97.69 112 THR A C 1
ATOM 846 O O . THR A 1 112 ? -1.807 0.054 7.947 1.00 97.69 112 THR A O 1
ATOM 849 N N . LEU A 1 113 ? 0.413 0.201 7.690 1.00 97.31 113 LEU A N 1
ATOM 850 C CA . LEU A 1 113 ? 0.540 1.428 8.480 1.00 97.31 113 LEU A CA 1
ATOM 851 C C . LEU A 1 113 ? -0.100 2.639 7.788 1.00 97.31 113 LEU A C 1
ATOM 853 O O . LEU A 1 113 ? -0.757 3.441 8.443 1.00 97.31 113 LEU A O 1
ATOM 857 N N . SER A 1 114 ? 0.060 2.784 6.470 1.00 96.19 114 SER A N 1
ATOM 858 C CA . SER A 1 114 ? -0.622 3.857 5.734 1.00 96.19 114 SER A CA 1
ATOM 859 C C . SER A 1 114 ? -2.138 3.655 5.698 1.00 96.19 114 SER A C 1
ATOM 861 O O . SER A 1 114 ? -2.874 4.636 5.734 1.00 96.19 114 SER A O 1
ATOM 863 N N . HIS A 1 115 ? -2.594 2.399 5.689 1.00 95.69 115 HIS A N 1
ATOM 864 C CA . HIS A 1 115 ? -4.005 2.029 5.729 1.00 95.69 115 HIS A CA 1
ATOM 865 C C . HIS A 1 115 ? -4.665 2.502 7.023 1.00 95.69 115 HIS A C 1
ATOM 867 O O . HIS A 1 115 ? -5.600 3.290 6.968 1.00 95.69 115 HIS A O 1
ATOM 873 N N . ILE A 1 116 ? -4.117 2.130 8.189 1.00 95.50 116 ILE A N 1
ATOM 874 C CA . ILE A 1 116 ? -4.695 2.553 9.477 1.00 95.50 116 ILE A CA 1
ATOM 875 C C . ILE A 1 116 ? -4.696 4.075 9.651 1.00 95.50 116 ILE A C 1
ATOM 877 O O . ILE A 1 116 ? -5.579 4.613 10.310 1.00 95.50 116 ILE A O 1
ATOM 881 N N . VAL A 1 117 ? -3.718 4.780 9.071 1.00 94.56 117 VAL A N 1
ATOM 882 C CA . VAL A 1 117 ? -3.660 6.246 9.124 1.00 94.56 117 VAL A CA 1
ATOM 883 C C . VAL A 1 117 ? -4.773 6.855 8.280 1.00 94.56 117 VAL A C 1
ATOM 885 O O . VAL A 1 117 ? -5.461 7.756 8.749 1.00 94.56 117 VAL A O 1
ATOM 888 N N . LEU A 1 118 ? -4.952 6.380 7.047 1.00 93.69 118 LEU A N 1
ATOM 889 C CA . LEU A 1 118 ? -5.967 6.902 6.135 1.00 93.69 118 LEU A CA 1
ATOM 890 C C . LEU A 1 118 ? -7.378 6.573 6.629 1.00 93.69 118 LEU A C 1
ATOM 892 O O . LEU A 1 118 ? -8.205 7.481 6.731 1.00 93.69 118 LEU A O 1
ATOM 896 N N . ASP A 1 119 ? -7.622 5.332 7.045 1.00 93.12 119 ASP A N 1
ATOM 897 C CA . ASP A 1 119 ? -8.894 4.949 7.651 1.00 93.12 119 ASP A CA 1
ATOM 898 C C . ASP A 1 119 ? -9.133 5.667 8.972 1.00 93.12 119 ASP A C 1
ATOM 900 O O . ASP A 1 119 ? -10.253 6.092 9.228 1.00 93.12 119 ASP A O 1
ATOM 904 N N . GLY A 1 120 ? -8.096 5.887 9.783 1.00 93.31 120 GLY A N 1
ATOM 905 C CA . GLY A 1 120 ? -8.202 6.649 11.026 1.00 93.31 120 GLY A CA 1
ATOM 906 C C . GLY A 1 120 ? -8.657 8.097 10.820 1.00 93.31 120 GLY A C 1
ATOM 907 O O . GLY A 1 120 ? -9.268 8.674 11.712 1.00 93.31 120 GLY A O 1
ATOM 908 N N . ILE A 1 121 ? -8.412 8.693 9.651 1.00 93.50 121 ILE A N 1
ATOM 909 C CA . ILE A 1 121 ? -8.917 10.037 9.329 1.00 93.50 121 ILE A CA 1
ATOM 910 C C . ILE A 1 121 ? -10.396 9.990 8.926 1.00 93.50 121 ILE A C 1
ATOM 912 O O . ILE A 1 121 ? -11.159 10.899 9.266 1.00 93.50 121 ILE A O 1
ATOM 916 N N . ILE A 1 122 ? -10.783 8.952 8.181 1.00 90.88 122 ILE A N 1
ATOM 917 C CA . ILE A 1 122 ? -12.083 8.836 7.510 1.00 90.88 122 ILE A CA 1
ATOM 918 C C . ILE A 1 122 ? -13.148 8.239 8.440 1.00 90.88 122 ILE A C 1
ATOM 920 O O . ILE A 1 122 ? -14.264 8.750 8.522 1.00 90.88 122 ILE A O 1
ATOM 924 N N . HIS A 1 123 ? -12.828 7.151 9.131 1.00 91.00 123 HIS A N 1
ATOM 925 C CA . HIS A 1 123 ? -13.799 6.281 9.781 1.00 91.00 123 HIS A CA 1
ATOM 926 C C . HIS A 1 123 ? -13.914 6.559 11.283 1.00 91.00 123 HIS A C 1
ATOM 928 O O . HIS A 1 123 ? -12.923 6.648 12.009 1.00 91.00 123 HIS A O 1
ATOM 934 N N . ARG A 1 124 ? -15.162 6.677 11.756 1.00 90.31 124 ARG A N 1
ATOM 935 C CA . ARG A 1 124 ? -15.478 7.022 13.154 1.00 90.31 124 ARG A CA 1
ATOM 936 C C . ARG A 1 124 ? -15.136 5.915 14.144 1.00 90.31 124 ARG A C 1
ATOM 938 O O . ARG A 1 124 ? -14.848 6.203 15.297 1.00 90.31 124 ARG A O 1
ATOM 945 N N . ASP A 1 125 ? -15.216 4.678 13.686 1.00 90.75 125 ASP A N 1
ATOM 946 C CA . ASP A 1 125 ? -15.053 3.445 14.451 1.00 90.75 125 ASP A CA 1
ATOM 947 C C . ASP A 1 125 ? -13.600 2.949 14.492 1.00 90.75 125 ASP A C 1
ATOM 949 O O . ASP A 1 125 ? -13.308 1.904 15.066 1.00 90.75 125 ASP A O 1
ATOM 953 N N . MET A 1 126 ? -12.663 3.695 13.902 1.00 93.44 126 MET A N 1
ATOM 954 C CA . MET A 1 126 ? -11.246 3.355 13.955 1.00 93.44 126 MET A CA 1
ATOM 955 C C . MET A 1 126 ? -10.664 3.596 15.342 1.00 93.44 126 MET A C 1
ATOM 957 O O . MET A 1 126 ? -10.699 4.717 15.841 1.00 93.44 126 MET A O 1
ATOM 961 N N . LEU A 1 127 ? -10.029 2.567 15.910 1.00 94.44 127 LEU A N 1
ATOM 962 C CA . LEU A 1 127 ? -9.350 2.607 17.211 1.00 94.44 127 LEU A CA 1
ATOM 963 C C . LEU A 1 127 ? -7.881 2.148 17.080 1.00 94.44 127 LEU A C 1
ATOM 965 O O . LEU A 1 127 ? -7.531 1.040 17.496 1.00 94.44 127 LEU A O 1
ATOM 969 N N . PRO A 1 128 ? -6.975 2.968 16.506 1.00 92.88 128 PRO A N 1
ATOM 970 C CA . PRO A 1 128 ? -5.631 2.510 16.135 1.00 92.88 128 PRO A CA 1
ATOM 971 C C . PRO A 1 128 ? -4.757 2.067 17.318 1.00 92.88 128 PRO A C 1
ATOM 973 O O . PRO A 1 128 ? -3.826 1.283 17.136 1.00 92.88 128 PRO A O 1
ATOM 976 N N . ILE A 1 129 ? -5.025 2.575 18.525 1.00 92.88 129 ILE A N 1
ATOM 977 C CA . ILE A 1 129 ? -4.201 2.364 19.730 1.00 92.88 129 ILE A CA 1
ATOM 978 C C . ILE A 1 129 ? -4.860 1.351 20.694 1.00 92.88 129 ILE A C 1
ATOM 980 O O . ILE A 1 129 ? -4.331 1.064 21.770 1.00 92.88 129 ILE A O 1
ATOM 984 N N . ALA A 1 130 ? -5.990 0.746 20.318 1.00 92.56 130 ALA A N 1
ATOM 985 C CA . ALA A 1 130 ? -6.627 -0.280 21.138 1.00 92.56 130 ALA A CA 1
ATOM 986 C C . ALA A 1 130 ? -5.696 -1.502 21.345 1.00 92.56 130 ALA A C 1
ATOM 988 O O . ALA A 1 130 ? -4.908 -1.842 20.454 1.00 92.56 130 ALA A O 1
ATOM 989 N N . PRO A 1 131 ? -5.754 -2.179 22.512 1.00 92.56 131 PRO A N 1
ATOM 990 C CA . PRO A 1 131 ? -6.659 -1.946 23.647 1.00 92.56 131 PRO A CA 1
ATOM 991 C C . PRO A 1 131 ? -6.120 -0.938 24.678 1.00 92.56 131 PRO A C 1
ATOM 993 O O . PRO A 1 131 ? -6.669 -0.822 25.768 1.00 92.56 131 PRO A O 1
ATOM 996 N N . VAL A 1 132 ? -5.010 -0.250 24.388 1.00 93.56 132 VAL A N 1
ATOM 997 C CA . VAL A 1 132 ? -4.404 0.703 25.334 1.00 93.56 132 VAL A CA 1
ATOM 998 C C . VAL A 1 132 ? -5.268 1.959 25.465 1.00 93.56 132 VAL A C 1
ATOM 1000 O O . VAL A 1 132 ? -5.348 2.546 26.541 1.00 93.56 132 VAL A O 1
ATOM 1003 N N . SER A 1 133 ? -5.909 2.381 24.374 1.00 92.25 133 SER A N 1
ATOM 1004 C CA . SER A 1 133 ? -6.818 3.523 24.354 1.00 92.25 133 SER A CA 1
ATOM 1005 C C . SER A 1 133 ? -7.832 3.402 23.221 1.00 92.25 133 SER A C 1
ATOM 1007 O O . SER A 1 133 ? -7.473 2.990 22.118 1.00 92.25 133 SER A O 1
ATOM 1009 N N . ASP A 1 134 ? -9.056 3.859 23.481 1.00 91.50 134 ASP A N 1
ATOM 1010 C CA . ASP A 1 134 ? -10.136 3.966 22.492 1.00 91.50 134 ASP A CA 1
ATOM 1011 C C . ASP A 1 134 ? -10.143 5.333 21.777 1.00 91.50 134 ASP A C 1
ATOM 1013 O O . ASP A 1 134 ? -11.148 5.773 21.220 1.00 91.50 134 ASP A O 1
ATOM 1017 N N . LEU A 1 135 ? -9.024 6.059 21.819 1.00 90.50 135 LEU A N 1
ATOM 1018 C CA . LEU A 1 135 ? -8.891 7.351 21.159 1.00 90.50 135 LEU A CA 1
ATOM 1019 C C . LEU A 1 135 ? -8.382 7.192 19.728 1.00 90.50 135 LEU A C 1
ATOM 1021 O O . LEU A 1 135 ? -7.404 6.490 19.457 1.00 90.50 135 LEU A O 1
ATOM 1025 N N . ASN A 1 136 ? -8.991 7.959 18.827 1.00 93.75 136 ASN A N 1
ATOM 1026 C CA . ASN A 1 136 ? -8.499 8.164 17.477 1.00 93.75 136 ASN A CA 1
ATOM 1027 C C . ASN A 1 136 ? -8.049 9.623 17.294 1.00 93.75 136 ASN A C 1
ATOM 1029 O O . ASN A 1 136 ? -8.877 10.490 17.007 1.00 93.75 136 ASN A O 1
ATOM 1033 N N . PRO A 1 137 ? -6.746 9.924 17.443 1.00 89.31 137 PRO A N 1
ATOM 1034 C CA . PRO A 1 137 ? -6.241 11.290 17.314 1.00 89.31 137 PRO A CA 1
ATOM 1035 C C . PRO A 1 137 ? -6.280 11.819 15.872 1.00 89.31 137 PRO A C 1
ATOM 1037 O O . PRO A 1 137 ? -6.091 13.013 15.660 1.00 89.31 137 PRO A O 1
ATOM 1040 N N . LEU A 1 138 ? -6.485 10.947 14.878 1.00 90.12 138 LEU A N 1
ATOM 1041 C CA . LEU A 1 138 ? -6.515 11.310 13.458 1.00 90.12 138 LEU A CA 1
ATOM 1042 C C . LEU A 1 138 ? -7.917 11.679 12.968 1.00 90.12 138 LEU A C 1
ATOM 1044 O O . LEU A 1 138 ? -8.073 12.225 11.872 1.00 90.12 138 LEU A O 1
ATOM 1048 N N . MET A 1 139 ? -8.923 11.382 13.785 1.00 91.25 139 MET A N 1
ATOM 1049 C CA . MET A 1 139 ? -10.325 11.479 13.438 1.00 91.25 139 MET A CA 1
ATOM 1050 C C . MET A 1 139 ? -10.699 12.887 12.968 1.00 91.25 139 MET A C 1
ATOM 1052 O O . MET A 1 139 ? -10.526 13.869 13.689 1.00 91.25 139 MET A O 1
ATOM 1056 N N . SER A 1 140 ? -11.262 12.981 11.760 1.00 85.88 140 SER A N 1
ATOM 1057 C CA . SER A 1 140 ? -11.765 14.230 11.178 1.00 85.88 140 SER A CA 1
ATOM 1058 C C . SER A 1 140 ? -10.718 15.345 10.998 1.00 85.88 140 SER A C 1
ATOM 1060 O O . SER A 1 140 ? -11.094 16.511 10.864 1.00 85.88 140 SER A O 1
ATOM 1062 N N . LEU A 1 141 ? -9.419 15.011 10.932 1.00 90.00 141 LEU A N 1
ATOM 1063 C CA . LEU A 1 141 ? -8.366 15.972 10.560 1.00 90.00 141 LEU A CA 1
ATOM 1064 C C . LEU A 1 141 ? -8.558 16.529 9.143 1.00 90.00 141 LEU A C 1
ATOM 1066 O O . LEU A 1 141 ? -8.232 17.683 8.873 1.00 90.00 141 LEU A O 1
ATOM 1070 N N . LEU A 1 142 ? -9.076 15.702 8.233 1.00 90.00 142 LEU A N 1
ATOM 1071 C CA . LEU A 1 142 ? -9.411 16.071 6.862 1.00 90.00 142 LEU A CA 1
ATOM 1072 C C . LEU A 1 142 ? -10.810 15.554 6.521 1.00 90.00 142 LEU A C 1
ATOM 1074 O O . LEU A 1 142 ? -11.241 14.510 7.007 1.00 90.00 142 LEU A O 1
ATOM 1078 N N . GLY A 1 143 ? -11.508 16.278 5.645 1.00 88.19 143 GLY A N 1
ATOM 1079 C CA . GLY A 1 143 ? -12.758 15.799 5.060 1.00 88.19 143 GLY A CA 1
ATOM 1080 C C . GLY A 1 143 ? -12.530 14.559 4.192 1.00 88.19 143 GLY A C 1
ATOM 1081 O O . GLY A 1 143 ? -11.465 14.402 3.590 1.00 88.19 143 GLY A O 1
ATOM 1082 N N . HIS A 1 144 ? -13.544 13.698 4.094 1.00 88.75 144 HIS A N 1
ATOM 1083 C CA . HIS A 1 144 ? -13.463 12.438 3.346 1.00 88.75 144 HIS A CA 1
ATOM 1084 C C . HIS A 1 144 ? -13.067 12.677 1.878 1.00 88.75 144 HIS A C 1
ATOM 1086 O O . HIS A 1 144 ? -12.140 12.047 1.369 1.00 88.75 144 HIS A O 1
ATOM 1092 N N . ASP A 1 145 ? -13.702 13.658 1.230 1.00 90.44 145 ASP A N 1
ATOM 1093 C CA . ASP A 1 145 ? -13.440 14.011 -0.170 1.00 90.44 145 ASP A CA 1
ATOM 1094 C C . ASP A 1 145 ? -12.003 14.497 -0.386 1.00 90.44 145 ASP A C 1
ATOM 1096 O O . ASP A 1 145 ? -11.364 14.152 -1.382 1.00 90.44 145 ASP A O 1
ATOM 1100 N N . THR A 1 146 ? -11.457 15.246 0.576 1.00 91.25 146 THR A N 1
ATOM 1101 C CA . THR A 1 146 ? -10.070 15.717 0.536 1.00 91.25 146 THR A CA 1
ATOM 1102 C C . THR A 1 146 ? -9.098 14.547 0.591 1.00 91.25 146 THR A C 1
ATOM 1104 O O . THR A 1 146 ? -8.147 14.512 -0.189 1.00 91.25 146 THR A O 1
ATOM 1107 N N . VAL A 1 147 ? -9.334 13.564 1.466 1.00 91.31 147 VAL A N 1
ATOM 1108 C CA . VAL A 1 147 ? -8.474 12.374 1.554 1.00 91.31 147 VAL A CA 1
ATOM 1109 C C . VAL A 1 147 ? -8.485 11.604 0.232 1.00 91.31 147 VAL A C 1
ATOM 1111 O O . VAL A 1 147 ? -7.421 11.231 -0.267 1.00 91.31 147 VAL A O 1
ATOM 1114 N N . TYR A 1 148 ? -9.651 11.429 -0.393 1.00 90.62 148 TYR A N 1
ATOM 1115 C CA . TYR A 1 148 ? -9.758 10.742 -1.684 1.00 90.62 148 TYR A CA 1
ATOM 1116 C C . TYR A 1 148 ? -9.092 11.505 -2.818 1.00 90.62 148 TYR A C 1
ATOM 1118 O O . TYR A 1 148 ? -8.367 10.900 -3.610 1.00 90.62 148 TYR A O 1
ATOM 1126 N N . LEU A 1 149 ? -9.277 12.823 -2.877 1.00 92.88 149 LEU A N 1
ATOM 1127 C CA . LEU A 1 149 ? -8.625 13.660 -3.874 1.00 92.88 149 LEU A CA 1
ATOM 1128 C C . LEU A 1 149 ? -7.103 13.599 -3.732 1.00 92.88 149 LEU A C 1
ATOM 1130 O O . LEU A 1 149 ? -6.408 13.409 -4.728 1.00 92.88 149 LEU A O 1
ATOM 1134 N N . LEU A 1 150 ? -6.581 13.705 -2.507 1.00 93.00 150 LEU A N 1
ATOM 1135 C CA . LEU A 1 150 ? -5.146 13.601 -2.240 1.00 93.00 150 LEU A CA 1
ATOM 1136 C C . LEU A 1 150 ? -4.604 12.225 -2.631 1.00 93.00 150 LEU A C 1
ATOM 1138 O O . LEU A 1 150 ? -3.566 12.145 -3.282 1.00 93.00 150 LEU A O 1
ATOM 1142 N N . CYS A 1 151 ? -5.321 11.149 -2.304 1.00 93.44 151 CYS A N 1
ATOM 1143 C CA . CYS A 1 151 ? -4.955 9.791 -2.697 1.00 93.44 151 CYS A CA 1
ATOM 1144 C C . CYS A 1 151 ? -4.930 9.615 -4.224 1.00 93.44 151 CYS A C 1
ATOM 1146 O O . CYS A 1 151 ? -3.964 9.078 -4.772 1.00 93.44 151 CYS A O 1
ATOM 1148 N N . ALA A 1 152 ? -5.952 10.107 -4.926 1.00 93.56 152 ALA A N 1
ATOM 1149 C CA . ALA A 1 152 ? -6.031 10.046 -6.383 1.00 93.56 152 ALA A CA 1
ATOM 1150 C C . ALA A 1 152 ? -4.926 10.883 -7.048 1.00 93.56 152 ALA A C 1
ATOM 1152 O O . ALA A 1 152 ? -4.222 10.396 -7.935 1.00 93.56 152 ALA A O 1
ATOM 1153 N N . ALA A 1 153 ? -4.714 12.115 -6.580 1.00 95.19 153 ALA A N 1
ATOM 1154 C CA . ALA A 1 153 ? -3.648 12.987 -7.062 1.00 95.19 153 ALA A CA 1
ATOM 1155 C C . ALA A 1 153 ? -2.263 12.364 -6.825 1.00 95.19 153 ALA A C 1
ATOM 1157 O O . ALA A 1 153 ? -1.427 12.359 -7.729 1.00 95.19 153 ALA A O 1
ATOM 1158 N N . ALA A 1 154 ? -2.037 11.767 -5.651 1.00 94.75 154 ALA A N 1
ATOM 1159 C CA . ALA A 1 154 ? -0.812 11.045 -5.317 1.00 94.75 154 ALA A CA 1
ATOM 1160 C C . ALA A 1 154 ? -0.592 9.830 -6.235 1.00 94.75 154 ALA A C 1
ATOM 1162 O O . ALA A 1 154 ? 0.524 9.608 -6.707 1.00 94.75 154 ALA A O 1
ATOM 1163 N N . ALA A 1 155 ? -1.646 9.074 -6.559 1.00 94.19 155 ALA A N 1
ATOM 1164 C CA . ALA A 1 155 ? -1.564 7.955 -7.498 1.00 94.19 155 ALA A CA 1
ATOM 1165 C C . ALA A 1 155 ? -1.119 8.412 -8.897 1.00 94.19 155 ALA A C 1
ATOM 1167 O O . ALA A 1 155 ? -0.204 7.817 -9.478 1.00 94.19 155 ALA A O 1
ATOM 1168 N N . VAL A 1 156 ? -1.720 9.488 -9.417 1.00 96.31 156 VAL A N 1
ATOM 1169 C CA . VAL A 1 156 ? -1.382 10.058 -10.731 1.00 96.31 156 VAL A CA 1
ATOM 1170 C C . VAL A 1 156 ? 0.041 10.614 -10.729 1.00 96.31 156 VAL A C 1
ATOM 1172 O O . VAL A 1 156 ? 0.857 10.227 -11.569 1.00 96.31 156 VAL A O 1
ATOM 1175 N N . ALA A 1 157 ? 0.372 11.470 -9.760 1.00 96.56 157 ALA A N 1
ATOM 1176 C CA . ALA A 1 157 ? 1.679 12.111 -9.662 1.00 96.56 157 ALA A CA 1
ATOM 1177 C C . ALA A 1 157 ? 2.806 11.089 -9.446 1.00 96.56 157 ALA A C 1
ATOM 1179 O O . ALA A 1 157 ? 3.820 11.128 -10.145 1.00 96.56 157 ALA A O 1
ATOM 1180 N N . GLY A 1 158 ? 2.619 10.133 -8.531 1.00 96.00 158 GLY A N 1
ATOM 1181 C CA . GLY A 1 158 ? 3.585 9.074 -8.248 1.00 96.00 158 GLY A CA 1
ATOM 1182 C C . GLY A 1 158 ? 3.831 8.172 -9.458 1.00 96.00 158 GLY A C 1
ATOM 1183 O O . GLY A 1 158 ? 4.981 7.905 -9.816 1.00 96.00 158 GLY A O 1
ATOM 1184 N N . THR A 1 159 ? 2.767 7.759 -10.150 1.00 95.19 159 THR A N 1
ATOM 1185 C CA . THR A 1 159 ? 2.894 6.947 -11.371 1.00 95.19 159 THR A CA 1
ATOM 1186 C C . THR A 1 159 ? 3.611 7.718 -12.476 1.00 95.19 159 THR A C 1
ATOM 1188 O O . THR A 1 159 ? 4.576 7.204 -13.044 1.00 95.19 159 THR A O 1
ATOM 1191 N N . GLY A 1 160 ? 3.207 8.966 -12.740 1.00 96.69 160 GLY A N 1
ATOM 1192 C CA . GLY A 1 160 ? 3.834 9.825 -13.746 1.00 96.69 160 GLY A CA 1
ATOM 1193 C C . GLY A 1 160 ? 5.323 10.054 -13.475 1.00 96.69 160 GLY A C 1
ATOM 1194 O O . GLY A 1 160 ? 6.153 9.844 -14.360 1.00 96.69 160 GLY A O 1
ATOM 1195 N N . ALA A 1 161 ? 5.686 10.385 -12.234 1.00 95.56 161 ALA A N 1
ATOM 1196 C CA . ALA A 1 161 ? 7.077 10.575 -11.829 1.00 95.56 161 ALA A CA 1
ATOM 1197 C C . ALA A 1 161 ? 7.909 9.286 -11.962 1.00 95.56 161 ALA A C 1
ATOM 1199 O O . ALA A 1 161 ? 9.051 9.321 -12.435 1.00 95.56 161 ALA A O 1
ATOM 1200 N N . TRP A 1 162 ? 7.349 8.130 -11.584 1.00 94.69 162 TRP A N 1
ATOM 1201 C CA . TRP A 1 162 ? 8.028 6.843 -11.735 1.00 94.69 162 TRP A CA 1
ATOM 1202 C C . TRP A 1 162 ? 8.265 6.487 -13.210 1.00 94.69 162 TRP A C 1
ATOM 1204 O O . TRP A 1 162 ? 9.385 6.101 -13.563 1.00 94.69 162 TRP A O 1
ATOM 1214 N N . LEU A 1 163 ? 7.250 6.658 -14.066 1.00 94.62 163 LEU A N 1
ATOM 1215 C CA . LEU A 1 163 ? 7.336 6.410 -15.507 1.00 94.62 163 LEU A CA 1
ATOM 1216 C C . LEU A 1 163 ? 8.354 7.331 -16.177 1.00 94.62 163 LEU A C 1
ATOM 1218 O O . LEU A 1 163 ? 9.215 6.844 -16.909 1.00 94.62 163 LEU A O 1
ATOM 1222 N N . LEU A 1 164 ? 8.310 8.633 -15.880 1.00 93.69 164 LEU A N 1
ATOM 1223 C CA . LEU A 1 164 ? 9.251 9.609 -16.423 1.00 93.69 164 LEU A CA 1
ATOM 1224 C C . LEU A 1 164 ? 10.692 9.229 -16.080 1.00 93.69 164 LEU A C 1
ATOM 1226 O O . LEU A 1 164 ? 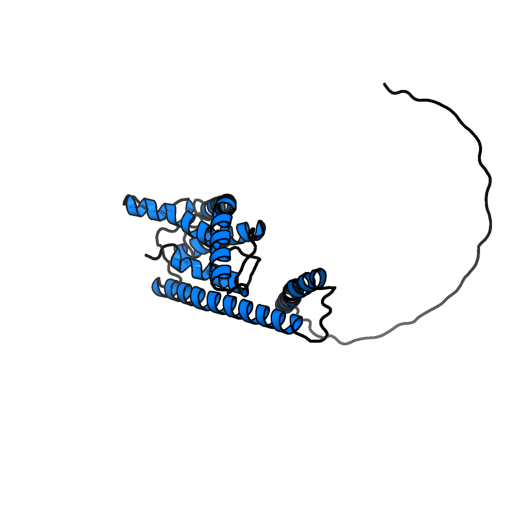11.541 9.176 -16.968 1.00 93.69 164 LEU A O 1
ATOM 1230 N N . ARG A 1 165 ? 10.970 8.883 -14.817 1.00 90.56 165 ARG A N 1
ATOM 1231 C CA . ARG A 1 165 ? 12.312 8.448 -14.408 1.00 90.56 165 ARG A CA 1
ATOM 1232 C C . ARG A 1 165 ? 12.750 7.172 -15.126 1.00 90.56 165 ARG A C 1
ATOM 1234 O O . ARG A 1 165 ? 13.911 7.050 -15.522 1.00 90.56 165 ARG A O 1
ATOM 1241 N N . LYS A 1 166 ? 11.857 6.188 -15.252 1.00 90.25 166 LYS A N 1
ATOM 1242 C CA . LYS A 1 166 ? 12.166 4.938 -15.959 1.00 90.25 166 LYS A CA 1
ATOM 1243 C C . LYS A 1 166 ? 12.499 5.212 -17.422 1.00 90.25 166 LYS A C 1
ATOM 1245 O O . LYS A 1 166 ? 13.518 4.733 -17.909 1.00 90.25 166 LYS A O 1
ATOM 1250 N N . TRP A 1 167 ? 11.707 6.052 -18.076 1.00 89.88 167 TRP A N 1
ATOM 1251 C CA . TRP A 1 167 ? 11.897 6.432 -19.467 1.00 89.88 167 TRP A CA 1
ATOM 1252 C C . TRP A 1 167 ? 13.215 7.183 -19.707 1.00 89.88 167 TRP A C 1
ATOM 1254 O O . TRP A 1 167 ? 13.967 6.821 -20.616 1.00 89.88 167 TRP A O 1
ATOM 1264 N N . THR A 1 168 ? 13.550 8.173 -18.871 1.00 89.19 168 THR A N 1
ATOM 1265 C CA . THR A 1 168 ? 14.817 8.919 -18.995 1.00 89.19 168 THR A CA 1
ATOM 1266 C C . THR A 1 168 ? 16.034 8.025 -18.766 1.00 89.19 168 THR A C 1
ATOM 1268 O O . THR A 1 168 ? 17.000 8.095 -19.526 1.00 89.19 168 THR A O 1
ATOM 1271 N N . THR A 1 169 ? 15.970 7.127 -17.778 1.00 84.88 169 THR A N 1
ATOM 1272 C CA . THR A 1 169 ? 17.055 6.176 -17.484 1.00 84.88 169 THR A CA 1
ATOM 1273 C C . THR A 1 169 ? 17.303 5.237 -18.664 1.00 84.88 169 THR A C 1
ATOM 1275 O O . THR A 1 169 ? 18.448 5.010 -19.049 1.00 84.88 169 THR A O 1
ATOM 1278 N N . SER A 1 170 ? 16.241 4.714 -19.275 1.00 82.88 170 SER A N 1
ATOM 1279 C CA . SER A 1 170 ? 16.370 3.779 -20.393 1.00 82.88 170 SER A CA 1
ATOM 1280 C C . SER A 1 170 ? 16.914 4.432 -21.658 1.00 82.88 170 SER A C 1
ATOM 1282 O O . SER A 1 170 ? 17.740 3.823 -22.334 1.00 82.88 170 SER A O 1
ATOM 1284 N N . ARG A 1 171 ? 16.541 5.687 -21.945 1.00 78.19 171 ARG A N 1
ATOM 1285 C CA . ARG A 1 171 ? 17.124 6.444 -23.064 1.00 78.19 171 ARG A CA 1
ATOM 1286 C C . ARG A 1 171 ? 18.616 6.699 -22.886 1.00 78.19 171 ARG A C 1
ATOM 1288 O O . ARG A 1 171 ? 19.367 6.520 -23.841 1.00 78.19 171 ARG A O 1
ATOM 1295 N N . ALA A 1 172 ? 19.046 7.056 -21.675 1.00 74.12 172 ALA A N 1
ATOM 1296 C CA . ALA A 1 172 ? 20.464 7.245 -21.379 1.00 74.12 172 ALA A CA 1
ATOM 1297 C C . ALA A 1 172 ? 21.272 5.960 -21.639 1.00 74.12 172 ALA A C 1
ATOM 1299 O O . ALA A 1 172 ? 22.327 6.015 -22.266 1.00 74.12 172 ALA A O 1
ATOM 1300 N N . THR A 1 173 ? 20.745 4.793 -21.245 1.00 73.19 173 THR A N 1
ATOM 1301 C CA . THR A 1 173 ? 21.385 3.495 -21.521 1.00 73.19 173 THR A CA 1
ATOM 1302 C C . THR A 1 173 ? 21.457 3.186 -23.019 1.00 73.19 173 THR A C 1
ATOM 1304 O O . THR A 1 173 ? 22.509 2.774 -23.500 1.00 73.19 173 THR A O 1
ATOM 1307 N N . THR A 1 174 ? 20.378 3.405 -23.779 1.00 73.19 174 THR A N 1
ATOM 1308 C CA . THR A 1 174 ? 20.381 3.173 -25.235 1.00 73.19 174 THR A CA 1
ATOM 1309 C C . THR A 1 174 ? 21.382 4.077 -25.955 1.00 73.19 174 THR A C 1
ATOM 1311 O O . THR A 1 174 ? 22.087 3.617 -26.850 1.00 73.19 174 THR A O 1
ATOM 1314 N N . GLN A 1 175 ? 21.482 5.348 -25.559 1.00 69.44 175 GLN A N 1
ATOM 1315 C CA . GLN A 1 175 ? 22.426 6.287 -26.163 1.00 69.44 175 GLN A CA 1
ATOM 1316 C C . GLN A 1 175 ? 23.887 5.931 -25.849 1.00 69.44 175 GLN A C 1
ATOM 1318 O O . GLN A 1 175 ? 24.737 6.067 -26.723 1.00 69.44 175 GLN A O 1
ATOM 1323 N N . GLU A 1 176 ? 24.186 5.466 -24.632 1.00 66.38 176 GLU A N 1
ATOM 1324 C CA . GLU A 1 176 ? 25.541 5.054 -24.238 1.00 66.38 176 GLU A CA 1
ATOM 1325 C C . GLU A 1 176 ? 26.011 3.817 -25.022 1.00 66.38 176 GLU A C 1
ATOM 1327 O O . GLU A 1 176 ? 27.132 3.814 -25.523 1.00 66.38 176 GLU A O 1
ATOM 1332 N N . VAL A 1 177 ? 25.140 2.816 -25.207 1.00 68.94 177 VAL A N 1
ATOM 1333 C CA . VAL A 1 177 ? 25.444 1.593 -25.979 1.00 68.94 177 VAL A CA 1
ATOM 1334 C C . VAL A 1 177 ? 25.618 1.871 -27.477 1.00 68.94 177 VAL A C 1
ATOM 1336 O O . VAL A 1 177 ? 26.419 1.209 -28.130 1.00 68.94 177 VAL A O 1
ATOM 1339 N N . ASN A 1 178 ? 24.900 2.852 -28.029 1.00 71.38 178 ASN A N 1
ATOM 1340 C CA . ASN A 1 178 ? 24.972 3.202 -29.452 1.00 71.38 178 ASN A CA 1
ATOM 1341 C C . ASN A 1 178 ? 26.142 4.140 -29.810 1.00 71.38 178 ASN A C 1
ATOM 1343 O O . ASN A 1 178 ? 26.237 4.564 -30.963 1.00 71.38 178 ASN A O 1
ATOM 1347 N N . ARG A 1 179 ? 27.027 4.499 -28.866 1.00 71.44 179 ARG A N 1
ATOM 1348 C CA . ARG A 1 179 ? 28.222 5.294 -29.191 1.00 71.44 179 ARG A CA 1
ATOM 1349 C C . ARG A 1 179 ? 29.191 4.478 -30.064 1.00 71.44 179 ARG A C 1
ATOM 1351 O O . ARG A 1 179 ? 29.440 3.319 -29.741 1.00 71.44 179 ARG A O 1
ATOM 1358 N N . PRO A 1 180 ? 29.771 5.075 -31.123 1.00 70.75 180 PRO A N 1
ATOM 1359 C CA . PRO A 1 180 ? 30.641 4.367 -32.068 1.00 70.75 180 PRO A CA 1
ATOM 1360 C C . PRO A 1 180 ? 31.881 3.749 -31.404 1.00 70.75 180 PRO A C 1
ATOM 1362 O O . PRO A 1 180 ? 32.294 2.665 -31.799 1.00 70.75 180 PRO A O 1
ATOM 1365 N N . ASP A 1 181 ? 32.393 4.372 -30.341 1.00 77.25 181 ASP A N 1
ATOM 1366 C CA . ASP A 1 181 ? 33.577 3.904 -29.606 1.00 77.25 181 ASP A CA 1
ATOM 1367 C C . ASP A 1 181 ? 33.246 2.972 -28.424 1.00 77.25 181 ASP A C 1
ATOM 1369 O O . ASP A 1 181 ? 34.106 2.705 -27.584 1.00 77.25 181 ASP A O 1
ATOM 1373 N N . PHE A 1 182 ? 31.995 2.507 -28.281 1.00 62.19 182 PHE A N 1
ATOM 1374 C CA . PHE A 1 182 ? 31.620 1.654 -27.151 1.00 62.19 182 PHE A CA 1
ATOM 1375 C C . PHE A 1 182 ? 32.221 0.243 -27.320 1.00 62.19 182 PHE A C 1
ATOM 1377 O O . PHE A 1 182 ? 31.843 -0.470 -28.256 1.00 62.19 182 PHE A O 1
ATOM 1384 N N . PRO A 1 183 ? 33.128 -0.207 -26.425 1.00 65.75 183 PRO A N 1
ATOM 1385 C CA . PRO A 1 183 ? 33.796 -1.497 -26.570 1.00 65.75 183 PRO A CA 1
ATOM 1386 C C . PRO A 1 183 ? 32.786 -2.642 -26.417 1.00 65.75 183 PRO A C 1
ATOM 1388 O O . PRO A 1 183 ? 32.243 -2.876 -25.332 1.00 65.75 183 PRO A O 1
ATOM 1391 N N . ARG A 1 184 ? 32.523 -3.368 -27.513 1.00 64.06 184 ARG A N 1
ATOM 1392 C CA . ARG A 1 184 ? 31.539 -4.468 -27.556 1.00 64.06 184 ARG A CA 1
ATOM 1393 C C . ARG A 1 184 ? 31.964 -5.678 -26.719 1.00 64.06 184 ARG A C 1
ATOM 1395 O O . ARG A 1 184 ? 31.110 -6.396 -26.205 1.00 64.06 184 ARG A O 1
ATOM 1402 N N . ASP A 1 185 ? 33.261 -5.826 -26.487 1.00 64.19 185 ASP A N 1
ATOM 1403 C CA . ASP A 1 185 ? 33.875 -6.980 -25.822 1.00 64.19 185 ASP A CA 1
ATOM 1404 C C . ASP A 1 185 ? 33.693 -6.934 -24.287 1.00 64.19 185 ASP A C 1
ATOM 1406 O O . ASP A 1 185 ? 33.833 -7.939 -23.593 1.00 64.19 185 ASP A O 1
ATOM 1410 N N . GLY A 1 186 ? 33.321 -5.766 -23.740 1.00 56.12 186 GLY A N 1
ATOM 1411 C CA . GLY A 1 186 ? 33.109 -5.514 -22.306 1.00 56.12 186 GLY A CA 1
ATOM 1412 C C . GLY A 1 186 ? 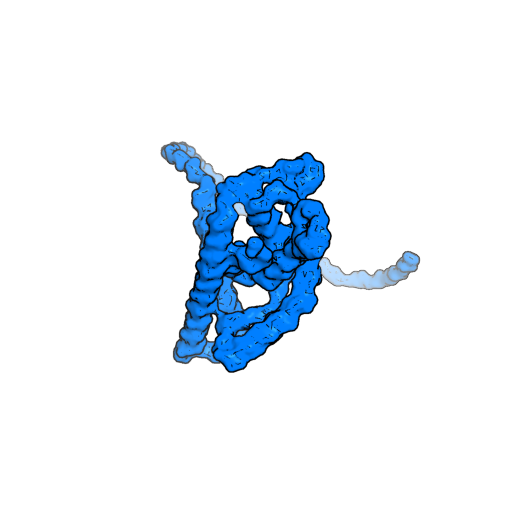31.641 -5.443 -21.863 1.00 56.12 186 GLY A C 1
ATOM 1413 O O . GLY A 1 186 ? 31.363 -5.067 -20.715 1.00 56.12 186 GLY A O 1
ATOM 1414 N N . LEU A 1 187 ? 30.695 -5.789 -22.748 1.00 55.84 187 LEU A N 1
ATOM 1415 C CA . LEU A 1 187 ? 29.247 -5.588 -22.572 1.00 55.84 187 LEU A CA 1
ATOM 1416 C C . LEU A 1 187 ? 28.725 -6.103 -21.216 1.00 55.84 187 LEU A C 1
ATOM 1418 O O . LEU A 1 187 ? 27.926 -5.441 -20.553 1.00 55.84 187 LEU A O 1
ATOM 1422 N N . HIS A 1 188 ? 29.228 -7.251 -20.757 1.00 52.81 188 HIS A N 1
ATOM 1423 C CA . HIS A 1 188 ? 28.734 -7.912 -19.548 1.00 52.81 188 HIS A CA 1
ATOM 1424 C C . HIS A 1 188 ? 29.116 -7.205 -18.234 1.00 52.81 188 HIS A C 1
ATOM 1426 O O . HIS A 1 188 ? 28.333 -7.215 -17.278 1.00 52.81 188 HIS A O 1
ATOM 1432 N N . ASN A 1 189 ? 30.286 -6.561 -18.182 1.00 52.44 189 ASN A N 1
ATOM 1433 C CA . ASN A 1 189 ? 30.771 -5.870 -16.982 1.00 52.44 189 ASN A CA 1
ATOM 1434 C C . ASN A 1 189 ? 30.296 -4.410 -16.934 1.00 52.44 189 ASN A C 1
ATOM 1436 O O . ASN A 1 189 ? 30.004 -3.892 -15.854 1.00 52.44 189 ASN A O 1
ATOM 1440 N N . SER A 1 190 ? 30.129 -3.770 -18.096 1.00 52.31 190 SER A N 1
ATOM 1441 C CA . SER A 1 190 ? 29.693 -2.371 -18.186 1.00 52.31 190 SER A CA 1
ATOM 1442 C C . SER A 1 190 ? 28.179 -2.197 -17.999 1.00 52.31 190 SER A C 1
ATOM 1444 O O . SER A 1 190 ? 27.739 -1.267 -17.327 1.00 52.31 190 SER A O 1
ATOM 1446 N N . LEU A 1 191 ? 27.346 -3.152 -18.438 1.00 52.38 191 LEU A N 1
ATOM 1447 C CA . LEU A 1 191 ? 25.910 -3.130 -18.108 1.00 52.38 191 LEU A CA 1
ATOM 1448 C C . LEU A 1 191 ? 25.673 -3.133 -16.588 1.00 52.38 191 LEU A C 1
ATOM 1450 O O . LEU A 1 191 ? 24.779 -2.445 -16.097 1.00 52.38 191 LEU A O 1
ATOM 1454 N N . ARG A 1 192 ? 26.513 -3.836 -15.813 1.00 51.59 192 ARG A N 1
ATOM 1455 C CA . ARG A 1 192 ? 26.449 -3.810 -14.342 1.00 51.59 192 ARG A CA 1
ATOM 1456 C C . ARG A 1 192 ? 26.848 -2.452 -13.759 1.00 51.59 192 ARG A C 1
ATOM 1458 O O . ARG A 1 192 ? 26.235 -2.038 -12.777 1.00 51.59 192 ARG A O 1
ATOM 1465 N N . SER A 1 193 ? 27.822 -1.754 -14.347 1.00 50.38 193 SER A N 1
ATOM 1466 C CA . SER A 1 193 ? 28.273 -0.437 -13.877 1.00 50.38 193 SER A CA 1
ATOM 1467 C C . SER A 1 193 ? 27.268 0.671 -14.223 1.00 50.38 193 SER A C 1
ATOM 1469 O O . SER A 1 193 ? 26.962 1.500 -13.368 1.00 50.38 193 SER A O 1
ATOM 1471 N N . VAL A 1 194 ? 26.648 0.632 -15.405 1.00 50.62 194 VAL A N 1
ATOM 1472 C CA . VAL A 1 194 ? 25.588 1.569 -15.820 1.00 50.62 194 VAL A CA 1
ATOM 1473 C C . VAL A 1 194 ? 24.301 1.347 -15.019 1.00 50.62 194 VAL A C 1
ATOM 1475 O O . VAL A 1 194 ? 23.695 2.313 -14.564 1.00 50.62 194 VAL A O 1
ATOM 1478 N N . ILE A 1 195 ? 23.931 0.097 -14.709 1.00 52.94 195 ILE A N 1
ATOM 1479 C CA . ILE A 1 195 ? 22.847 -0.216 -13.753 1.00 52.94 195 ILE A CA 1
ATOM 1480 C C . ILE A 1 195 ? 23.214 0.214 -12.314 1.00 52.94 195 ILE A C 1
ATOM 1482 O O . ILE A 1 195 ? 22.328 0.493 -11.498 1.00 52.94 195 ILE A O 1
ATOM 1486 N N . ALA A 1 196 ? 24.506 0.298 -11.976 1.00 45.69 196 ALA A N 1
ATOM 1487 C CA . ALA A 1 196 ? 24.982 0.767 -10.674 1.00 45.69 196 ALA A CA 1
ATOM 1488 C C . ALA A 1 196 ? 25.057 2.301 -10.553 1.00 45.69 196 ALA A C 1
ATOM 1490 O O . ALA A 1 196 ? 24.911 2.816 -9.443 1.00 45.69 196 ALA A O 1
ATOM 1491 N N . ARG A 1 197 ? 25.200 3.047 -11.656 1.00 46.84 197 ARG A N 1
ATOM 1492 C CA . ARG A 1 197 ? 25.264 4.523 -11.657 1.00 46.84 197 ARG A CA 1
ATOM 1493 C C . ARG A 1 197 ? 24.041 5.210 -11.023 1.00 46.84 197 ARG A C 1
ATOM 1495 O O . ARG A 1 197 ? 24.260 6.087 -10.189 1.00 46.84 197 ARG A O 1
ATOM 1502 N N . PRO A 1 198 ? 22.781 4.783 -11.259 1.00 45.66 198 PRO A N 1
ATOM 1503 C CA . PRO A 1 198 ? 21.633 5.310 -10.523 1.00 45.66 198 PRO A CA 1
ATOM 1504 C C . PRO A 1 198 ? 21.790 5.126 -9.011 1.00 45.66 198 PRO A C 1
ATOM 1506 O O . PRO A 1 198 ? 21.475 6.022 -8.238 1.00 45.66 198 PRO A O 1
ATOM 1509 N N . ARG A 1 199 ? 22.343 3.987 -8.569 1.00 50.56 199 ARG A N 1
ATOM 1510 C CA . ARG A 1 199 ? 22.524 3.664 -7.143 1.00 50.56 199 ARG A CA 1
ATOM 1511 C C . ARG A 1 199 ? 23.488 4.637 -6.457 1.00 50.56 199 ARG A C 1
ATOM 1513 O O . ARG A 1 199 ? 23.256 4.973 -5.301 1.00 50.56 199 ARG A O 1
ATOM 1520 N N . ALA A 1 200 ? 24.522 5.092 -7.167 1.00 39.47 200 ALA A N 1
ATOM 1521 C CA . ALA A 1 200 ? 25.500 6.059 -6.669 1.00 39.47 200 ALA A CA 1
ATOM 1522 C C . ALA A 1 200 ? 24.939 7.491 -6.630 1.00 39.47 200 ALA A C 1
ATOM 1524 O O . ALA A 1 200 ? 25.095 8.174 -5.620 1.00 39.47 200 ALA A O 1
ATOM 1525 N N . VAL A 1 201 ? 24.199 7.909 -7.666 1.00 44.53 201 VAL A N 1
ATOM 1526 C CA . VAL A 1 201 ? 23.517 9.219 -7.690 1.00 44.53 201 VAL A CA 1
ATOM 1527 C C . VAL A 1 201 ? 22.508 9.334 -6.537 1.00 44.53 201 VAL A C 1
ATOM 1529 O O . VAL A 1 201 ? 22.404 10.382 -5.906 1.00 44.53 201 VAL A O 1
ATOM 1532 N N . TYR A 1 202 ? 21.840 8.232 -6.171 1.00 46.16 202 TYR A N 1
ATOM 1533 C CA . TYR A 1 202 ? 20.950 8.182 -5.005 1.00 46.16 202 TYR A CA 1
ATOM 1534 C C . TYR A 1 202 ? 21.663 8.278 -3.649 1.00 46.16 202 TYR A C 1
ATOM 1536 O O . TYR A 1 202 ? 21.079 8.830 -2.720 1.00 46.16 202 TYR A O 1
ATOM 1544 N N . CYS A 1 203 ? 22.894 7.772 -3.501 1.00 39.38 203 CYS A N 1
ATOM 1545 C CA . CYS A 1 203 ? 23.665 7.986 -2.270 1.00 39.38 203 CYS A CA 1
ATOM 1546 C C . CYS A 1 203 ? 24.035 9.463 -2.114 1.00 39.38 203 CYS A C 1
ATOM 1548 O O . CYS A 1 203 ? 23.868 10.018 -1.033 1.00 39.38 203 CYS A O 1
ATOM 1550 N N . VAL A 1 204 ? 24.460 10.115 -3.198 1.00 43.97 204 VAL A N 1
ATOM 1551 C CA . VAL A 1 204 ? 24.837 11.535 -3.166 1.00 43.97 204 VAL A CA 1
ATOM 1552 C C . VAL A 1 204 ? 23.619 12.426 -2.902 1.00 43.97 204 VAL A C 1
ATOM 1554 O O . VAL A 1 204 ? 23.692 13.303 -2.050 1.00 43.97 204 VAL A O 1
ATOM 1557 N N . ALA A 1 205 ? 22.472 12.158 -3.535 1.00 39.44 205 ALA A N 1
ATOM 1558 C CA . ALA A 1 205 ? 21.245 12.926 -3.300 1.00 39.44 205 ALA A CA 1
ATOM 1559 C C . ALA A 1 205 ? 20.654 12.718 -1.890 1.00 39.44 205 ALA A C 1
ATOM 1561 O O . ALA A 1 205 ? 20.118 13.656 -1.310 1.00 39.44 205 ALA A O 1
ATOM 1562 N N . PHE A 1 206 ? 20.771 11.516 -1.310 1.00 39.44 206 PHE A N 1
ATOM 1563 C CA . PHE A 1 206 ? 20.319 11.250 0.062 1.00 39.44 206 PHE A CA 1
ATOM 1564 C C . PHE A 1 206 ? 21.224 11.926 1.107 1.00 39.44 206 PHE A C 1
ATOM 1566 O O . PHE A 1 206 ? 20.715 12.544 2.036 1.00 39.44 206 PHE A O 1
ATOM 1573 N N . PHE A 1 207 ? 22.552 11.900 0.925 1.00 43.97 207 PHE A N 1
ATOM 1574 C CA . PHE A 1 207 ? 23.482 12.612 1.813 1.00 43.97 207 PHE A CA 1
ATOM 1575 C C . PHE A 1 207 ? 23.398 14.138 1.669 1.00 43.97 207 PHE A C 1
ATOM 1577 O O . PHE A 1 207 ? 23.480 14.842 2.673 1.00 43.97 207 PHE A O 1
ATOM 1584 N N . ALA A 1 208 ? 23.155 14.653 0.460 1.00 42.50 208 ALA A N 1
ATOM 1585 C CA . ALA A 1 208 ? 22.957 16.085 0.235 1.00 42.50 208 ALA A CA 1
ATOM 1586 C C . ALA A 1 208 ? 21.692 16.628 0.928 1.00 42.50 208 ALA A C 1
ATOM 1588 O O . ALA A 1 208 ? 21.681 17.781 1.344 1.00 42.50 208 ALA A O 1
ATOM 1589 N N . ASN A 1 209 ? 20.656 15.798 1.111 1.00 40.41 209 ASN A N 1
ATOM 1590 C CA . ASN A 1 209 ? 19.408 16.205 1.766 1.00 40.41 209 ASN A CA 1
ATOM 1591 C C . ASN A 1 209 ? 19.386 15.971 3.291 1.00 40.41 209 ASN A C 1
ATOM 1593 O O . ASN A 1 209 ? 18.493 16.472 3.968 1.00 40.41 209 ASN A O 1
ATOM 1597 N N . SER A 1 210 ? 20.355 15.238 3.855 1.00 39.16 210 SER A N 1
ATOM 1598 C CA . SER A 1 210 ? 20.488 15.058 5.313 1.00 39.16 210 SER A CA 1
ATOM 1599 C C . SER A 1 210 ? 21.330 16.142 5.995 1.00 39.16 210 SER A C 1
ATOM 1601 O O . SER A 1 210 ? 21.240 16.295 7.209 1.00 39.16 210 SER A O 1
ATOM 1603 N N . TRP A 1 211 ? 22.111 16.932 5.249 1.00 39.72 211 TRP A N 1
ATOM 1604 C CA . TRP A 1 211 ? 22.995 17.968 5.809 1.00 39.72 211 TRP A CA 1
ATOM 1605 C C . TRP A 1 211 ? 22.373 19.376 5.834 1.00 39.72 211 TRP A C 1
ATOM 1607 O O . TRP A 1 211 ? 23.081 20.376 5.821 1.00 39.72 211 TRP A O 1
ATOM 1617 N N . ALA A 1 212 ? 21.039 19.466 5.870 1.00 40.47 212 ALA A N 1
ATOM 1618 C CA . ALA A 1 212 ? 20.306 20.731 5.995 1.00 40.47 212 ALA A CA 1
ATOM 1619 C C . ALA A 1 212 ? 19.630 20.920 7.369 1.00 40.47 212 ALA A C 1
ATOM 1621 O O . ALA A 1 212 ? 18.916 21.899 7.574 1.00 40.47 212 ALA A O 1
ATOM 1622 N N . ILE A 1 213 ? 19.864 20.021 8.335 1.00 46.62 213 ILE A N 1
ATOM 1623 C CA . ILE A 1 213 ? 19.325 20.139 9.697 1.00 46.62 213 ILE A CA 1
ATOM 1624 C C . ILE A 1 213 ? 20.481 20.124 10.702 1.00 46.62 213 ILE A C 1
ATOM 1626 O O . ILE A 1 213 ? 20.996 19.076 11.075 1.00 46.62 213 ILE A O 1
ATOM 1630 N N . GLY A 1 214 ? 20.857 21.322 11.158 1.00 41.22 214 GLY A N 1
ATOM 1631 C CA . GLY A 1 214 ? 21.463 21.522 12.474 1.00 41.22 214 GLY A CA 1
ATOM 1632 C C . GLY A 1 214 ? 22.985 21.657 12.534 1.00 41.22 214 GLY A C 1
ATOM 1633 O O . GLY A 1 214 ? 23.671 20.749 12.984 1.00 41.22 214 GLY A O 1
ATOM 1634 N N . CYS A 1 215 ? 23.505 22.849 12.231 1.00 33.59 215 CYS A N 1
ATOM 1635 C CA . CYS A 1 215 ? 24.631 23.422 12.980 1.00 33.59 215 CYS A CA 1
ATOM 1636 C C . CYS A 1 215 ? 24.690 24.942 12.767 1.00 33.59 215 CYS A C 1
ATOM 1638 O O . CYS A 1 215 ? 25.359 25.435 11.863 1.00 33.59 215 CYS A O 1
ATOM 1640 N N . LYS A 1 216 ? 24.008 25.706 13.630 1.00 39.91 216 LYS A N 1
ATOM 1641 C CA . LYS A 1 216 ? 24.398 27.100 13.871 1.00 39.91 216 LYS A CA 1
ATOM 1642 C C . LYS A 1 216 ? 25.696 27.062 14.680 1.00 39.91 216 LYS A C 1
ATOM 1644 O O . LYS A 1 216 ? 25.665 26.711 15.855 1.00 39.91 216 LYS A O 1
ATOM 1649 N N . LYS A 1 217 ? 26.826 27.404 14.063 1.00 39.38 217 LYS A N 1
ATOM 1650 C CA . LYS A 1 217 ? 28.048 27.776 14.785 1.00 39.38 217 LYS A CA 1
ATOM 1651 C C . LYS A 1 217 ? 28.314 29.255 14.535 1.00 39.38 217 LYS A C 1
ATOM 1653 O O . LYS A 1 217 ? 28.501 29.680 13.401 1.00 39.38 217 LYS A O 1
ATOM 1658 N N . THR A 1 218 ? 28.262 30.022 15.614 1.00 37.25 218 THR A N 1
ATOM 1659 C CA . THR A 1 218 ? 28.713 31.411 15.710 1.00 37.25 218 THR A CA 1
ATOM 1660 C C . THR A 1 218 ? 30.229 31.499 15.486 1.00 37.25 218 THR A C 1
ATOM 1662 O O . THR A 1 218 ? 30.943 30.589 15.916 1.00 37.25 218 THR A O 1
ATOM 1665 N N . PRO A 1 219 ? 30.751 32.568 14.861 1.00 38.34 219 PRO A N 1
ATOM 1666 C CA . PRO A 1 219 ? 32.185 32.742 14.674 1.00 38.34 219 PRO A CA 1
ATOM 1667 C C . PRO A 1 219 ? 32.809 33.445 15.890 1.00 38.34 219 PRO A C 1
ATOM 1669 O O . PRO A 1 219 ? 32.362 34.520 16.278 1.00 38.34 219 PRO A O 1
ATOM 1672 N N . CYS A 1 220 ? 33.872 32.867 16.452 1.00 33.66 220 CYS A N 1
ATOM 1673 C CA . CYS A 1 220 ? 34.827 33.592 17.291 1.00 33.66 220 CYS A CA 1
ATOM 1674 C C . CYS A 1 220 ? 36.233 33.441 16.696 1.00 33.66 220 CYS A C 1
ATOM 1676 O O . CYS A 1 220 ? 36.661 32.342 16.344 1.00 33.66 220 CYS A O 1
ATOM 1678 N N . SER A 1 221 ? 36.888 34.591 16.556 1.00 34.16 221 SER A N 1
ATOM 1679 C CA . SER A 1 221 ? 38.187 34.866 15.931 1.00 34.16 221 SER A CA 1
ATOM 1680 C C . SER A 1 221 ? 39.406 34.231 16.635 1.00 34.16 221 SER A C 1
ATOM 1682 O O . SER A 1 221 ? 39.283 33.750 17.761 1.00 34.16 221 SER A O 1
ATOM 1684 N N . PRO A 1 222 ? 40.598 34.242 15.994 1.00 43.75 222 PRO A N 1
ATOM 1685 C CA . PRO A 1 222 ? 41.764 33.475 16.422 1.00 43.75 222 PRO A CA 1
ATOM 1686 C C . PRO A 1 222 ? 42.735 34.280 17.306 1.00 43.75 222 PRO A C 1
ATOM 1688 O O . PRO A 1 222 ? 42.961 35.468 17.087 1.00 43.75 222 PRO A O 1
ATOM 1691 N N . SER A 1 223 ? 43.388 33.601 18.252 1.00 31.62 223 SER A N 1
ATOM 1692 C CA . SER A 1 223 ? 44.600 34.058 18.954 1.00 31.62 223 SER A CA 1
ATOM 1693 C C . SER A 1 223 ? 45.430 32.808 19.295 1.00 31.62 223 SER A C 1
ATOM 1695 O O . SER A 1 223 ? 44.894 31.898 19.915 1.00 31.62 223 SER A O 1
ATOM 1697 N N . ARG A 1 224 ? 46.557 32.525 18.625 1.00 33.41 224 ARG A N 1
ATOM 1698 C CA . ARG A 1 224 ? 47.945 33.036 18.749 1.00 33.41 224 ARG A CA 1
ATOM 1699 C C . ARG A 1 224 ? 48.783 32.231 19.764 1.00 33.41 224 ARG A C 1
ATOM 1701 O O . ARG A 1 224 ? 48.396 32.105 20.919 1.00 33.41 224 ARG A O 1
ATOM 1708 N N . SER A 1 225 ? 50.004 31.870 19.327 1.00 33.19 225 SER A N 1
ATOM 1709 C CA . SER A 1 225 ? 51.190 31.409 20.103 1.00 33.19 225 SER A CA 1
ATOM 1710 C C . SER A 1 225 ? 51.122 29.968 20.661 1.00 33.19 225 SER A C 1
ATOM 1712 O O . SER A 1 225 ? 50.075 29.553 21.121 1.00 33.19 225 SER A O 1
ATOM 1714 N N . ALA A 1 226 ? 52.164 29.126 20.670 1.00 33.81 226 ALA A N 1
ATOM 1715 C CA . ALA A 1 226 ? 53.607 29.363 20.630 1.00 33.81 226 ALA A CA 1
ATOM 1716 C C . ALA A 1 226 ? 54.416 28.085 20.264 1.00 33.81 226 ALA A C 1
ATOM 1718 O O . ALA A 1 226 ? 54.028 26.981 20.622 1.00 33.81 226 ALA A O 1
ATOM 1719 N N . LEU A 1 227 ? 55.551 28.326 19.592 1.00 33.06 227 LEU A N 1
ATOM 1720 C CA . LEU A 1 227 ? 56.883 27.688 19.662 1.00 33.06 227 LEU A CA 1
ATOM 1721 C C . LEU A 1 227 ? 57.098 26.152 19.559 1.00 33.06 227 LEU A C 1
ATOM 1723 O O . LEU A 1 227 ? 56.679 25.360 20.394 1.00 33.06 227 LEU A O 1
ATOM 1727 N N . SER A 1 228 ? 57.939 25.802 18.577 1.00 29.59 228 SER A N 1
ATOM 1728 C CA . SER A 1 228 ? 58.807 24.610 18.428 1.00 29.59 228 SER A CA 1
ATOM 1729 C C . SER A 1 228 ? 60.125 24.765 19.244 1.00 29.59 228 SER A C 1
ATOM 1731 O O . SER A 1 228 ? 60.285 25.815 19.871 1.00 29.59 228 SER A O 1
ATOM 1733 N N . PRO A 1 229 ? 61.211 23.970 19.037 1.00 64.44 229 PRO A N 1
ATOM 1734 C CA . PRO A 1 229 ? 61.485 22.512 18.887 1.00 64.44 229 PRO A CA 1
ATOM 1735 C C . PRO A 1 229 ? 62.584 22.115 19.959 1.00 64.44 229 PRO A C 1
ATOM 1737 O O . PRO A 1 229 ? 62.559 22.780 20.993 1.00 64.44 229 PRO A O 1
ATOM 1740 N N . PRO A 1 230 ? 63.569 21.167 19.834 1.00 56.41 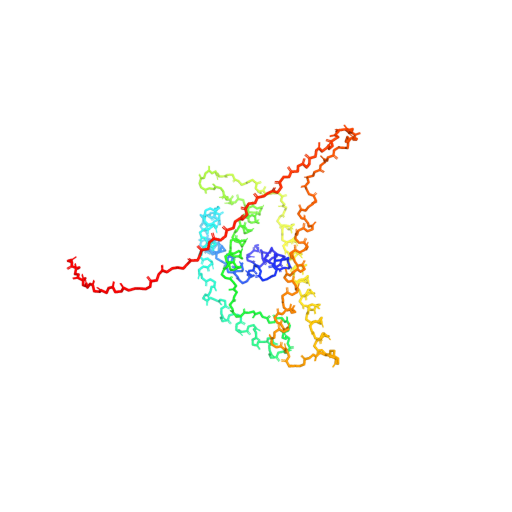230 PRO A N 1
ATOM 1741 C CA . PRO A 1 230 ? 63.975 20.266 18.735 1.00 56.41 230 PRO A CA 1
ATOM 1742 C C . PRO A 1 230 ? 64.423 18.815 19.076 1.00 56.41 230 PRO A C 1
ATOM 1744 O O . PRO A 1 230 ? 64.424 18.385 20.222 1.00 56.41 230 PRO A O 1
ATOM 1747 N N . ARG A 1 231 ? 64.735 18.094 17.972 1.00 35.72 231 ARG A N 1
ATOM 1748 C CA . ARG A 1 231 ? 65.770 17.056 17.687 1.00 35.72 231 ARG A CA 1
ATOM 1749 C C . ARG A 1 231 ? 66.630 16.575 18.875 1.00 35.72 231 ARG A C 1
ATOM 1751 O O . ARG A 1 231 ? 67.008 17.376 19.708 1.00 35.72 231 ARG A O 1
ATOM 1758 N N . GLU A 1 232 ? 67.086 15.323 18.967 1.00 34.31 232 GLU A N 1
ATOM 1759 C CA . GLU A 1 232 ? 67.956 14.576 18.031 1.00 34.31 232 GLU A CA 1
ATOM 1760 C C . GLU A 1 232 ? 68.299 13.210 18.689 1.00 34.31 232 GLU A C 1
ATOM 1762 O O . GLU A 1 232 ? 68.211 13.115 19.910 1.00 34.31 232 GLU A O 1
ATOM 1767 N N . GLY A 1 233 ? 68.738 12.179 17.945 1.00 34.62 233 GLY A N 1
ATOM 1768 C CA . GLY A 1 233 ? 69.406 11.015 18.571 1.00 34.62 233 GLY A CA 1
ATOM 1769 C C . GLY A 1 233 ? 69.177 9.640 17.936 1.00 34.62 233 GLY A C 1
ATOM 1770 O O . GLY A 1 233 ? 68.392 8.840 18.430 1.00 34.62 233 GLY A O 1
ATOM 1771 N N . TYR A 1 234 ? 69.909 9.362 16.859 1.00 35.22 234 TYR A N 1
ATOM 1772 C CA . TYR A 1 234 ? 70.144 8.040 16.260 1.00 35.22 234 TYR A CA 1
ATOM 1773 C C . TYR A 1 234 ? 71.086 7.192 17.142 1.00 35.22 234 TYR A C 1
ATOM 1775 O O . TYR A 1 234 ? 72.065 7.752 17.625 1.00 35.22 234 TYR A O 1
ATOM 1783 N N . ALA A 1 235 ? 70.876 5.868 17.246 1.00 35.25 235 ALA A N 1
ATOM 1784 C CA . ALA A 1 235 ? 71.921 4.819 17.166 1.00 35.25 235 ALA A CA 1
ATOM 1785 C C . ALA A 1 235 ? 71.390 3.423 17.565 1.00 35.25 235 ALA A C 1
ATOM 1787 O O . ALA A 1 235 ? 70.729 3.288 18.590 1.00 35.25 235 ALA A O 1
ATOM 1788 N N . GLY A 1 236 ? 71.772 2.378 16.811 1.00 33.78 236 GLY A N 1
ATOM 1789 C CA . GLY A 1 236 ? 71.913 1.019 17.365 1.00 33.78 236 GLY A CA 1
ATOM 1790 C C . GLY A 1 236 ? 71.207 -0.150 16.657 1.00 33.78 236 GLY A C 1
ATOM 1791 O O . GLY A 1 236 ? 70.363 -0.805 17.254 1.00 33.78 236 GLY A O 1
ATOM 1792 N N . HIS A 1 237 ? 71.602 -0.481 15.425 1.00 33.50 237 HIS A N 1
ATOM 1793 C CA . HIS A 1 237 ? 71.758 -1.891 14.994 1.00 33.50 237 HIS A CA 1
ATOM 1794 C C . HIS A 1 237 ? 73.129 -2.403 15.537 1.00 33.50 237 HIS A C 1
ATOM 1796 O O . HIS A 1 237 ? 73.886 -1.519 15.959 1.00 33.50 237 HIS A O 1
ATOM 1802 N N . PRO A 1 238 ? 73.566 -3.700 15.478 1.00 50.56 238 PRO A N 1
ATOM 1803 C CA . PRO A 1 238 ? 73.242 -4.684 14.419 1.00 50.56 238 PRO A CA 1
ATOM 1804 C C . PRO A 1 238 ? 73.418 -6.223 14.734 1.00 50.56 238 PRO A C 1
ATOM 1806 O O . PRO A 1 238 ? 73.794 -6.588 15.839 1.00 50.56 238 PRO A O 1
ATOM 1809 N N . TRP A 1 239 ? 73.202 -7.086 13.706 1.00 34.72 239 TRP A N 1
ATOM 1810 C CA . TRP A 1 239 ? 73.651 -8.509 13.500 1.00 34.72 239 TRP A CA 1
ATOM 1811 C C . TRP A 1 239 ? 73.134 -9.592 14.502 1.00 34.72 239 TRP A C 1
ATOM 1813 O O . TRP A 1 239 ? 72.963 -9.309 15.673 1.00 34.72 239 TRP A O 1
ATOM 1823 N N . THR A 1 240 ? 72.844 -10.877 14.226 1.00 32.94 240 THR A N 1
ATOM 1824 C CA . THR A 1 240 ? 72.889 -11.837 13.089 1.00 32.94 240 THR A CA 1
ATOM 1825 C C . THR A 1 240 ? 72.266 -13.166 13.572 1.00 32.94 240 THR A C 1
ATOM 1827 O O . THR A 1 240 ? 72.462 -13.527 14.724 1.00 32.94 240 THR A O 1
ATOM 1830 N N . SER A 1 241 ? 71.407 -13.833 12.796 1.00 32.03 241 SER A N 1
ATOM 1831 C CA . SER A 1 241 ? 71.661 -15.039 11.963 1.00 32.03 241 SER A CA 1
ATOM 1832 C C . SER A 1 241 ? 71.845 -16.399 12.663 1.00 32.03 241 SER A C 1
ATOM 1834 O O . SER A 1 241 ? 72.844 -16.631 13.326 1.00 32.03 241 SER A O 1
ATOM 1836 N N . PHE A 1 242 ? 70.912 -17.305 12.325 1.00 34.19 242 PHE A N 1
ATOM 1837 C CA . PHE A 1 242 ? 71.084 -18.712 11.905 1.00 34.19 242 PHE A CA 1
ATOM 1838 C C . PHE A 1 242 ? 71.885 -19.705 12.762 1.00 34.19 242 PHE A C 1
ATOM 1840 O O . PHE A 1 242 ? 73.083 -19.548 12.914 1.00 34.19 242 PHE A O 1
ATOM 1847 N N . VAL A 1 243 ? 71.220 -20.811 13.134 1.00 40.16 243 VAL A N 1
ATOM 1848 C CA . VAL A 1 243 ? 71.559 -22.262 13.027 1.00 40.16 243 VAL A CA 1
ATOM 1849 C C . VAL A 1 243 ? 70.382 -22.969 13.740 1.00 40.16 243 VAL A C 1
ATOM 1851 O O . VAL A 1 243 ? 69.893 -22.456 14.736 1.00 40.16 243 VAL A O 1
ATOM 1854 N N . GLY A 1 244 ? 69.788 -24.089 13.351 1.00 35.22 244 GLY A N 1
ATOM 1855 C CA . GLY A 1 244 ? 70.097 -25.151 12.412 1.00 35.22 244 GLY A CA 1
ATOM 1856 C C . GLY A 1 244 ? 69.245 -26.359 12.828 1.00 35.22 244 GLY A C 1
ATOM 1857 O O . GLY A 1 244 ? 68.920 -26.545 13.997 1.00 35.22 244 GLY A O 1
ATOM 1858 N N . ASP A 1 245 ? 68.842 -27.104 11.816 1.00 35.72 245 ASP A N 1
ATOM 1859 C CA . ASP A 1 245 ? 67.918 -28.234 11.761 1.00 35.72 245 ASP A CA 1
ATOM 1860 C C . ASP A 1 245 ? 68.312 -29.456 12.630 1.00 35.72 245 ASP A C 1
ATOM 1862 O O . ASP A 1 245 ? 69.497 -29.685 12.877 1.00 35.72 245 ASP A O 1
ATOM 1866 N N . GLY A 1 246 ? 67.341 -30.310 13.000 1.00 33.38 246 GLY A N 1
ATOM 1867 C CA . GLY A 1 246 ? 67.657 -31.703 13.355 1.00 33.38 246 GLY A CA 1
ATOM 1868 C C . GLY A 1 246 ? 66.787 -32.463 14.369 1.00 33.38 246 GLY A C 1
ATOM 1869 O O . GLY A 1 246 ? 67.134 -32.528 15.541 1.00 33.38 246 GLY A O 1
ATOM 1870 N N . LYS A 1 247 ? 65.844 -33.260 13.827 1.00 38.41 247 LYS A N 1
ATOM 1871 C CA . LYS A 1 247 ? 65.288 -34.553 14.329 1.00 38.41 247 LYS A CA 1
ATOM 1872 C C . LYS A 1 247 ? 64.312 -34.524 15.524 1.00 38.41 247 LYS A C 1
ATOM 1874 O O . LYS A 1 247 ? 64.464 -33.741 16.437 1.00 38.41 247 LYS A O 1
ATOM 1879 N N . ARG A 1 248 ? 63.387 -35.475 15.726 1.00 35.88 248 ARG A N 1
ATOM 1880 C CA . ARG A 1 248 ? 62.561 -36.445 14.957 1.00 35.88 248 ARG A CA 1
ATOM 1881 C C . ARG A 1 248 ? 61.834 -37.287 16.043 1.00 35.88 248 ARG A C 1
ATOM 1883 O O . ARG A 1 248 ? 62.504 -37.659 16.997 1.00 35.88 248 ARG A O 1
ATOM 1890 N N . ARG A 1 249 ? 60.583 -37.725 15.784 1.00 38.94 249 ARG A N 1
ATOM 1891 C CA . ARG A 1 249 ? 59.804 -38.809 16.470 1.00 38.94 249 ARG A CA 1
ATOM 1892 C C . ARG A 1 249 ? 59.194 -38.430 17.837 1.00 38.94 249 ARG A C 1
ATOM 1894 O O . ARG A 1 249 ? 59.806 -37.681 18.570 1.00 38.94 249 ARG A O 1
ATOM 1901 N N . GLU A 1 250 ? 58.025 -38.905 18.278 1.00 40.78 250 GLU A N 1
ATOM 1902 C CA . GLU A 1 250 ? 57.020 -39.866 17.788 1.00 40.78 250 GLU A CA 1
ATOM 1903 C C . GLU A 1 250 ? 55.714 -39.701 18.617 1.00 40.78 250 GLU A C 1
ATOM 1905 O O . GLU A 1 250 ? 55.799 -39.342 19.783 1.00 40.78 250 GLU A O 1
ATOM 1910 N N . LYS A 1 251 ? 54.563 -40.049 18.003 1.00 39.25 251 LYS A N 1
ATOM 1911 C CA . LYS A 1 251 ? 53.301 -40.636 18.554 1.00 39.25 251 LYS A CA 1
ATOM 1912 C C . LYS A 1 251 ? 52.543 -39.912 19.694 1.00 39.25 251 LYS A C 1
ATOM 1914 O O . LYS A 1 251 ? 53.095 -39.632 20.739 1.00 39.25 251 LYS A O 1
ATOM 1919 N N . CYS A 1 252 ? 51.270 -39.514 19.553 1.00 34.47 252 CYS A N 1
ATOM 1920 C CA . CYS A 1 252 ? 50.015 -40.243 19.249 1.00 34.47 252 CYS A CA 1
ATOM 1921 C C . CYS A 1 252 ? 49.426 -41.030 20.443 1.00 34.47 252 CYS A C 1
ATOM 1923 O O . CYS A 1 252 ? 50.001 -42.035 20.838 1.00 34.47 252 CYS A O 1
ATOM 1925 N N . SER A 1 253 ? 48.271 -40.560 20.951 1.00 40.88 253 SER A N 1
ATOM 1926 C CA . SER A 1 253 ? 47.042 -41.280 21.386 1.00 40.88 253 SER A CA 1
ATOM 1927 C C . SER A 1 253 ? 46.336 -40.398 22.434 1.00 40.88 253 SER A C 1
ATOM 1929 O O . SER A 1 253 ? 46.925 -40.097 23.462 1.00 40.88 253 SER A O 1
ATOM 1931 N N . LYS A 1 254 ? 45.206 -39.731 22.164 1.00 43.56 254 LYS A N 1
ATOM 1932 C CA . LYS A 1 254 ? 43.823 -40.245 22.087 1.00 43.56 254 LYS A CA 1
ATOM 1933 C C . LYS A 1 254 ? 43.452 -41.214 23.217 1.00 43.56 254 LYS A C 1
ATOM 1935 O O . LYS A 1 254 ? 43.921 -42.350 23.229 1.00 43.56 254 LYS A O 1
ATOM 1940 N N . GLY A 1 255 ? 42.562 -40.731 24.080 1.00 45.84 255 GLY A N 1
ATOM 1941 C CA . GLY A 1 255 ? 41.447 -41.443 24.697 1.00 45.84 255 GLY A CA 1
ATOM 1942 C C . GLY A 1 255 ? 40.204 -40.605 24.430 1.00 45.84 255 GLY A C 1
ATOM 1943 O O . GLY A 1 255 ? 40.345 -39.364 24.524 1.00 45.84 255 GLY A O 1
#

Foldseek 3Di:
DDALPLLLLLVLLCCLVQPLLADSLLLSLLSVLLQPQLVVCVVVVDDFSDDDCLAQVNLVVSLVVSLVCSVVVQQVVLVVVCVVCVVVVVNLPRDDSDRDSNNSSVSSSSNSVSVSLLCLQAPPQRQHHPPVDSDRPNHVPDYPVVSSVSSVVSNVVSNVSNVVVSVVLVVVVVVQCPDPPNDPVCVVVVVVVSVCVVVVVVVVVVVVVVPPDDDDDDDDDDDDDDDDDDDDDDDDDDDDDDDDDDDDDDDDDDD

Radius of gyration: 30.55 Å; chains: 1; bounding box: 98×76×57 Å

Secondary structure (DSSP, 8-state):
---TTTTHHHHHHHHHHSTTTS-HHHHHHHHHHHHHHHHHHHHHT-S-S--GGGSHHHHHHHHHHHHHHHHHHHHHHHHHHHHHHHHTT-GGG---SS--HHHHHHHHHHHHHHHHHHHHHH-TT--TTTTT----TTTTSS-HHHHHHHHHHHHHHHHHHHHHHHHHHHHHHHHHHT-TT--GGGHHHHHHHHHHHHHHHHHHHHHHHHTTS------------------------------------------